Protein AF-A0A0G1YTQ4-F1 (afdb_monomer_lite)

Foldseek 3Di:
DDDWFWDDDPDPDDDDPDWTWIADLVFQAIDTDDDDDDDDDDDGHDDPVVSVVVNVVLVVCVWFVLVLLFDPVLVVVLVVLLVQLVVQLVPDPDFDEPQVSLFSSVPRLFDPVFAWDKDKDFLVPLVVLLVVQVVLLVVVFKKKKFWGFPPVPQQSNGDMDIGNDVVSVVCCCPVVVVVVPPPGTTIMMMIRHHPCLVPPPQVQLQQKKKWKWDRDSNQKIKIKIQGSHSDVVCVVVDDDPLRIKIWTWHRDPVVSFTDPDTDIPHRPNCPPPPSRVVQSVVQVVVVRVCCPVVVVSSSLSSSSVVVIQDVQWDRWMWIWMKGQDPVRDMGIHTYGIRGTGNPPPDDDD

Sequence (349 aa):
KGIPVLFTLQLSQQPKEGELVTLNVTTGELFRGGIPVSNPVGEWALPKAQFETIKRWNEERMRNPWRFFVTPASEKLIARFTKETLHVVENQPPYQSRKAQVENAFLAAIPPAIRMRYDIKKPEDITGIKKRVKQVLEAGFDATIRTAHHPDIFRGKGPWASLTNLVDLEIFLSERYPTWRQPELTEIFIGQIPKDKLSENPAIRRQHCAWTLSATLNNELIVQIYPHSPHLRDFDDEKSVERFITYILSYDVQKNGLAPHAVPKVGDQLTNDSLAVRLGSLVEQTVRKWFTQYNLAQRLAALTEIFPVEAGYSVPSLQGQARIYPDGKHWILIYDINNDPVNGKGDAG

Secondary structure (DSSP, 8-state):
-PPPEE-----SS-PPTT--EEEETTTTEEEESS------SSSSBPPHHHHHHHHHHHHHHHH-GGGGGS-GGGHHHHHHHHHHHHHHHHTS---SSHHHHHHHHHHHHS-TTTB-EEEEE-TT-HHHHHHHHHHHHHTT-EEEEEEEESSSTTTTTS-EEEESSHHHHHHHHHHSGGGGG-TTEEEEEEEEE-TTTT---HHHHTTEEEEEEEE-TTSEEEEEEEET---HHHHHH---GGG-EEEEEEEETTTTEE-S----EE-GGGTT-HHHHHHHHHHHHHHHHHHHHTTHHHHHHHHHHHS---TTBPPPEEEEEEEE-TTS-EEEEEEEEE--B--S-S---

Radius of gyration: 22.66 Å; chains: 1; bounding box: 49×49×71 Å

Organism: NCBI:txid1618448

pLDDT: mean 76.03, std 19.76, range [23.7, 95.94]

Structure (mmCIF, N/CA/C/O backbone):
data_AF-A0A0G1YTQ4-F1
#
_entry.id   AF-A0A0G1YTQ4-F1
#
loop_
_atom_site.group_PDB
_atom_site.id
_atom_site.type_symbol
_atom_site.label_atom_id
_atom_site.label_alt_id
_atom_site.label_comp_id
_atom_site.label_asym_id
_atom_site.label_entity_id
_atom_site.label_seq_id
_atom_site.pdbx_PDB_ins_code
_atom_site.Cartn_x
_atom_site.Cartn_y
_atom_site.Cartn_z
_atom_site.occupancy
_atom_site.B_iso_or_equiv
_atom_site.auth_seq_id
_atom_site.auth_comp_id
_atom_site.auth_asym_id
_atom_site.auth_atom_id
_atom_site.pdbx_PDB_model_num
ATOM 1 N N . LYS A 1 1 ? 14.658 24.466 -14.010 1.00 25.14 1 LYS A N 1
ATOM 2 C CA . LYS A 1 1 ? 15.641 23.543 -14.627 1.00 25.14 1 LYS A CA 1
ATOM 3 C C . LYS A 1 1 ? 14.863 22.305 -15.050 1.00 25.14 1 LYS A C 1
ATOM 5 O O . LYS A 1 1 ? 14.345 21.632 -14.172 1.00 25.14 1 LYS A O 1
ATOM 10 N N . GLY A 1 2 ? 14.633 22.125 -16.352 1.00 27.75 2 GLY A N 1
ATOM 11 C CA . GLY A 1 2 ? 13.830 21.017 -16.879 1.00 27.75 2 GLY A CA 1
ATOM 12 C C . GLY A 1 2 ? 14.609 19.707 -16.809 1.00 27.75 2 GLY A C 1
ATOM 13 O O . GLY A 1 2 ? 15.792 19.684 -17.137 1.00 27.75 2 GLY A O 1
ATOM 14 N N . ILE A 1 3 ? 13.960 18.646 -16.338 1.00 27.92 3 ILE A N 1
ATOM 15 C CA . ILE A 1 3 ? 14.509 17.288 -16.331 1.00 27.92 3 ILE A CA 1
ATOM 16 C C . ILE A 1 3 ? 14.399 16.753 -17.771 1.00 27.92 3 ILE A C 1
ATOM 18 O O . ILE A 1 3 ? 13.309 16.833 -18.343 1.00 27.92 3 ILE A O 1
ATOM 22 N N . PRO A 1 4 ? 15.483 16.259 -18.396 1.00 32.19 4 PRO A N 1
ATOM 23 C CA . PRO A 1 4 ? 15.397 15.620 -19.704 1.00 32.19 4 PRO A CA 1
ATOM 24 C C . PRO A 1 4 ? 14.560 14.345 -19.589 1.00 32.19 4 PRO A C 1
ATOM 26 O O . PRO A 1 4 ? 14.790 13.515 -18.712 1.00 32.19 4 PRO A O 1
ATOM 29 N N . VAL A 1 5 ? 13.576 14.196 -20.471 1.00 35.34 5 VAL A N 1
ATOM 30 C CA . VAL A 1 5 ? 12.745 12.992 -20.536 1.00 35.34 5 VAL A CA 1
ATOM 31 C C . VAL A 1 5 ? 13.360 12.074 -21.580 1.00 35.34 5 VAL A C 1
ATOM 33 O O . VAL A 1 5 ? 13.484 12.452 -22.747 1.00 35.34 5 VAL A O 1
ATOM 36 N N . LEU A 1 6 ? 13.747 10.868 -21.170 1.00 35.19 6 LEU A N 1
ATOM 37 C CA . LEU A 1 6 ? 14.114 9.814 -22.107 1.00 35.19 6 LEU A CA 1
ATOM 38 C C . LEU A 1 6 ? 12.832 9.206 -22.689 1.00 35.19 6 LEU A C 1
ATOM 40 O O . LEU A 1 6 ? 11.958 8.751 -21.952 1.00 35.19 6 LEU A O 1
ATOM 44 N N . PHE A 1 7 ? 12.736 9.158 -24.013 1.00 37.38 7 PHE A N 1
ATOM 45 C CA . PHE A 1 7 ? 11.779 8.302 -24.703 1.00 37.38 7 PHE A CA 1
ATOM 46 C C . PHE A 1 7 ? 12.561 7.350 -25.600 1.00 37.38 7 PHE A C 1
ATOM 48 O O . PHE A 1 7 ? 13.296 7.787 -26.481 1.00 37.38 7 PHE A O 1
ATOM 55 N N . THR A 1 8 ? 12.366 6.046 -25.433 1.00 31.16 8 THR A N 1
ATOM 56 C CA . THR A 1 8 ? 12.753 5.063 -26.447 1.00 31.16 8 THR A CA 1
ATOM 57 C C . THR A 1 8 ? 11.621 4.995 -27.468 1.00 31.16 8 THR A C 1
ATOM 59 O O . THR A 1 8 ? 10.598 4.351 -27.249 1.00 31.16 8 THR A O 1
ATOM 62 N N . LEU A 1 9 ? 11.766 5.719 -28.576 1.00 30.72 9 LEU A N 1
ATOM 63 C CA . LEU A 1 9 ? 10.862 5.630 -29.721 1.00 30.72 9 LEU A CA 1
ATOM 64 C C . LEU A 1 9 ? 11.451 4.616 -30.706 1.00 30.72 9 LEU A C 1
ATOM 66 O O . LEU A 1 9 ? 12.389 4.923 -31.438 1.00 30.72 9 LEU A O 1
ATOM 70 N N . GLN A 1 10 ? 10.907 3.396 -30.727 1.00 27.59 10 GLN A N 1
ATOM 71 C CA . GLN A 1 10 ? 11.150 2.456 -31.823 1.00 27.59 10 GLN A CA 1
ATOM 72 C C . GLN A 1 10 ? 10.371 2.957 -33.048 1.00 27.59 10 GLN A C 1
ATOM 74 O O . GLN A 1 10 ? 9.224 2.583 -33.283 1.00 27.59 10 GLN A O 1
ATOM 79 N N . LEU A 1 11 ? 10.971 3.878 -33.802 1.00 28.61 11 LEU A N 1
ATOM 80 C CA . LEU A 1 11 ? 10.453 4.288 -35.103 1.00 28.61 11 LEU A CA 1
ATOM 81 C C . LEU A 1 11 ? 10.810 3.197 -36.111 1.00 28.61 11 LEU A C 1
ATOM 83 O O . LEU A 1 11 ? 11.980 2.923 -36.374 1.00 28.61 11 LEU A O 1
ATOM 87 N N . SER A 1 12 ? 9.794 2.522 -36.641 1.00 28.09 12 SER A N 1
ATOM 88 C CA . SER A 1 12 ? 9.979 1.524 -37.685 1.00 28.09 12 SER A CA 1
ATOM 89 C C . SER A 1 12 ? 10.530 2.170 -38.960 1.00 28.09 12 SER A C 1
ATOM 91 O O . SER A 1 12 ? 9.958 3.147 -39.438 1.00 28.09 12 SER A O 1
ATOM 93 N N . GLN A 1 13 ? 11.543 1.496 -39.524 1.00 29.75 13 GLN A N 1
ATOM 94 C CA . GLN A 1 13 ? 12.217 1.678 -40.823 1.00 29.75 13 GLN A CA 1
ATOM 95 C C . GLN A 1 13 ? 13.318 2.759 -40.864 1.00 29.75 13 GLN A C 1
ATOM 97 O O . GLN A 1 13 ? 13.027 3.931 -41.031 1.00 29.75 13 GLN A O 1
ATOM 102 N N . GLN A 1 14 ? 14.624 2.486 -40.775 1.00 39.00 14 GLN A N 1
ATOM 103 C CA . GLN A 1 14 ? 15.432 1.312 -40.423 1.00 39.00 14 GLN A CA 1
ATOM 104 C C . GLN A 1 14 ? 16.439 1.781 -39.344 1.00 39.00 14 GLN A C 1
ATOM 106 O O . GLN A 1 14 ? 17.394 2.483 -39.683 1.00 39.00 14 GLN A O 1
ATOM 111 N N . PRO A 1 15 ? 16.267 1.442 -38.057 1.00 33.22 15 PRO A N 1
ATOM 112 C CA . PRO A 1 15 ? 17.264 1.728 -37.031 1.00 33.22 15 PRO A CA 1
ATOM 113 C C . PRO A 1 15 ? 18.251 0.563 -36.929 1.00 33.22 15 PRO A C 1
ATOM 115 O O . PRO A 1 15 ? 17.839 -0.593 -36.826 1.00 33.22 15 PRO A O 1
ATOM 118 N N . LYS A 1 16 ? 19.556 0.853 -36.900 1.00 30.06 16 LYS A N 1
ATOM 119 C CA . LYS A 1 16 ? 20.509 -0.080 -36.286 1.00 30.06 16 LYS A CA 1
ATOM 120 C C . LYS A 1 16 ? 20.164 -0.173 -34.796 1.00 30.06 16 LYS A C 1
ATOM 122 O O . LYS A 1 16 ? 19.867 0.844 -34.171 1.00 30.06 16 LYS A O 1
ATOM 127 N N . GLU A 1 17 ? 20.149 -1.385 -34.255 1.00 27.61 17 GLU A N 1
ATOM 128 C CA . GLU A 1 17 ? 19.868 -1.641 -32.841 1.00 27.61 17 GLU A CA 1
ATOM 129 C C . GLU A 1 17 ? 20.757 -0.775 -31.927 1.00 27.61 17 GLU A C 1
ATOM 131 O O . GLU A 1 17 ? 21.978 -0.780 -32.063 1.00 27.61 17 GLU A O 1
ATOM 136 N N . GLY A 1 18 ? 20.144 -0.052 -30.980 1.00 34.00 18 GLY A N 1
ATOM 137 C CA . GLY A 1 18 ? 20.831 0.441 -29.778 1.00 34.00 18 GLY A CA 1
ATOM 138 C C . GLY A 1 18 ? 21.100 1.946 -29.628 1.00 34.00 18 GLY A C 1
ATOM 139 O O . GLY A 1 18 ? 21.618 2.333 -28.583 1.00 34.00 18 GLY A O 1
ATOM 140 N N . GLU A 1 19 ? 20.748 2.825 -30.572 1.00 35.53 19 GLU A N 1
ATOM 141 C CA . GLU A 1 19 ? 20.970 4.274 -30.376 1.00 35.53 19 GLU A CA 1
ATOM 142 C C . GLU A 1 19 ? 19.860 4.923 -29.523 1.00 35.53 19 GLU A C 1
ATOM 144 O O . GLU A 1 19 ? 18.719 5.081 -29.956 1.00 35.53 19 GLU A O 1
ATOM 149 N N . LEU A 1 20 ? 20.202 5.318 -28.290 1.00 40.16 20 LEU A N 1
ATOM 150 C CA . LEU A 1 20 ? 19.354 6.137 -27.414 1.00 40.16 20 LEU A CA 1
ATOM 151 C C . LEU A 1 20 ? 19.153 7.528 -28.029 1.00 40.16 20 LEU A C 1
ATOM 153 O O . LEU A 1 20 ? 20.132 8.202 -28.348 1.00 40.16 20 LEU A O 1
ATOM 157 N N . VAL A 1 21 ? 17.904 7.984 -28.143 1.00 45.19 21 VAL A N 1
ATOM 158 C CA . VAL A 1 21 ? 17.582 9.365 -28.524 1.00 45.19 21 VAL A CA 1
ATOM 159 C C . VAL A 1 21 ? 17.080 10.113 -27.286 1.00 45.19 21 VAL A C 1
ATOM 161 O O . VAL A 1 21 ? 16.080 9.724 -26.690 1.00 45.19 21 VAL A O 1
ATOM 164 N N . THR A 1 22 ? 17.776 11.173 -26.872 1.00 46.75 22 THR A N 1
ATOM 165 C CA . THR A 1 22 ? 17.383 12.023 -25.732 1.00 46.75 22 THR A CA 1
ATOM 166 C C . THR A 1 22 ? 16.667 13.266 -26.256 1.00 46.75 22 THR A C 1
ATOM 168 O O . THR A 1 22 ? 17.104 13.828 -27.251 1.00 46.75 22 THR A O 1
ATOM 171 N N . LEU A 1 23 ? 15.590 13.726 -25.614 1.00 48.81 23 LEU A N 1
ATOM 172 C CA . LEU A 1 23 ? 14.867 14.944 -26.005 1.00 48.81 23 LEU A CA 1
ATOM 173 C C . LEU A 1 23 ? 14.917 15.983 -24.883 1.00 48.81 23 LEU A C 1
ATOM 175 O O . LEU A 1 23 ? 14.477 15.727 -23.759 1.00 48.81 23 LEU A O 1
ATOM 179 N N . ASN A 1 24 ? 15.385 17.189 -25.193 1.00 47.78 24 ASN A N 1
ATOM 180 C CA . ASN A 1 24 ? 15.200 18.328 -24.306 1.00 47.78 24 ASN A CA 1
ATOM 181 C C . ASN A 1 24 ? 13.771 18.857 -24.457 1.00 47.78 24 ASN A C 1
ATOM 183 O O . ASN A 1 24 ? 13.449 19.582 -25.389 1.00 47.78 24 ASN A O 1
ATOM 187 N N . VAL A 1 25 ? 12.905 18.523 -23.505 1.00 43.38 25 VAL A N 1
ATOM 188 C CA . VAL A 1 25 ? 11.498 18.959 -23.475 1.00 43.38 25 VAL A CA 1
ATOM 189 C C . VAL A 1 25 ? 11.304 20.467 -23.264 1.00 43.38 25 VAL A C 1
ATOM 191 O O . VAL A 1 25 ? 10.203 20.967 -23.464 1.00 43.38 25 VAL A O 1
ATOM 194 N N . THR A 1 26 ? 12.350 21.208 -22.882 1.00 41.50 26 THR A N 1
ATOM 195 C CA . THR A 1 26 ? 12.292 22.677 -22.767 1.00 41.50 26 THR A CA 1
ATOM 196 C C . THR A 1 26 ? 12.556 23.359 -24.112 1.00 41.50 26 THR A C 1
ATOM 198 O O . THR A 1 26 ? 11.951 24.389 -24.390 1.00 41.50 26 THR A O 1
ATOM 201 N N . THR A 1 27 ? 13.441 22.794 -24.941 1.00 45.38 27 THR A N 1
ATOM 202 C CA . THR A 1 27 ? 13.900 23.407 -26.206 1.00 45.38 27 THR A CA 1
ATOM 203 C C . THR A 1 27 ? 13.413 22.684 -27.465 1.00 45.38 27 THR A C 1
ATOM 205 O O . THR A 1 27 ? 13.400 23.276 -28.538 1.00 45.38 27 THR A O 1
ATOM 208 N N . GLY A 1 28 ? 12.984 21.425 -27.351 1.00 39.47 28 GLY A N 1
ATOM 209 C CA . GLY A 1 28 ? 12.550 20.578 -28.465 1.00 39.47 28 GLY A CA 1
ATOM 210 C C . GLY A 1 28 ? 13.685 19.880 -29.221 1.00 39.47 28 GLY A C 1
ATOM 211 O O . GLY A 1 28 ? 13.443 19.353 -30.305 1.00 39.47 28 GLY A O 1
ATOM 212 N N . GLU A 1 29 ? 14.903 19.883 -28.674 1.00 44.03 29 GLU A N 1
ATOM 213 C CA . GLU A 1 29 ? 16.113 19.355 -29.319 1.00 44.03 29 GLU A CA 1
ATOM 214 C C . GLU A 1 29 ? 16.308 17.854 -29.063 1.00 44.03 29 GLU A C 1
ATOM 216 O O . GLU A 1 29 ? 16.243 17.400 -27.917 1.00 44.03 29 GLU A O 1
ATOM 221 N N . LEU A 1 30 ? 16.589 17.096 -30.126 1.00 43.12 30 LEU A N 1
ATOM 222 C CA . LEU A 1 30 ? 16.897 15.665 -30.079 1.00 43.12 30 LEU A CA 1
ATOM 223 C C . LEU A 1 30 ? 18.416 15.426 -30.077 1.00 43.12 30 LEU A C 1
ATOM 225 O O . LEU A 1 30 ? 19.143 15.990 -30.890 1.00 43.12 30 LEU A O 1
ATOM 229 N N . PHE A 1 31 ? 18.888 14.527 -29.219 1.00 49.94 31 PHE A N 1
ATOM 230 C CA . PHE A 1 31 ? 20.280 14.082 -29.126 1.00 49.94 31 PHE A CA 1
ATOM 231 C C . PHE A 1 31 ? 20.363 12.592 -29.432 1.00 49.94 31 PHE A C 1
ATOM 233 O O . PHE A 1 31 ? 19.482 11.845 -29.020 1.00 49.94 31 PHE A O 1
ATOM 240 N N . ARG A 1 32 ? 21.440 12.134 -30.073 1.00 44.72 32 ARG A N 1
ATOM 241 C CA . ARG A 1 32 ? 21.787 10.705 -30.149 1.00 44.72 32 ARG A CA 1
ATOM 242 C C . ARG A 1 32 ? 22.871 10.394 -29.111 1.00 44.72 32 ARG A C 1
ATOM 244 O O . ARG A 1 32 ? 23.922 11.025 -29.134 1.00 44.72 32 ARG A O 1
ATOM 251 N N . GLY A 1 33 ? 22.631 9.431 -28.221 1.00 49.81 33 GLY A N 1
ATOM 252 C CA . GLY A 1 33 ? 23.582 8.974 -27.200 1.00 49.81 33 GLY A CA 1
ATOM 253 C C . GLY A 1 33 ? 23.677 9.849 -25.939 1.00 49.81 33 GLY A C 1
ATOM 254 O O . GLY A 1 33 ? 22.766 10.614 -25.616 1.00 49.81 33 GLY A O 1
ATOM 255 N N . GLY A 1 34 ? 24.782 9.683 -25.195 1.00 34.19 34 GLY A N 1
ATOM 256 C CA . GLY A 1 34 ? 25.121 10.491 -24.017 1.00 34.19 34 GLY A CA 1
ATOM 257 C C . GLY A 1 34 ? 25.445 11.928 -24.419 1.00 34.19 34 GLY A C 1
ATOM 258 O O . GLY A 1 34 ? 26.218 12.129 -25.347 1.00 34.19 34 GLY A O 1
ATOM 259 N N . ILE A 1 35 ? 24.822 12.895 -23.738 1.00 35.94 35 ILE A N 1
ATOM 260 C CA . ILE A 1 35 ? 24.760 14.326 -24.089 1.00 35.94 35 ILE A CA 1
ATOM 261 C C . ILE A 1 35 ? 26.146 14.892 -24.466 1.00 35.94 35 ILE A C 1
ATOM 263 O O . ILE A 1 35 ? 26.951 15.131 -23.562 1.00 35.94 35 ILE A O 1
ATOM 267 N N . PRO A 1 36 ? 26.429 15.195 -25.751 1.00 33.81 36 PRO A N 1
ATOM 268 C CA . PRO A 1 36 ? 27.572 16.006 -26.127 1.00 33.81 36 PRO A CA 1
ATOM 269 C C . PRO A 1 36 ? 27.146 17.461 -26.341 1.00 33.81 36 PRO A C 1
ATOM 271 O O . PRO A 1 36 ? 26.053 17.776 -26.811 1.00 33.81 36 PRO A O 1
ATOM 274 N N . VAL A 1 37 ? 28.066 18.335 -25.954 1.00 33.50 37 VAL A N 1
ATOM 275 C CA . VAL A 1 37 ? 27.991 19.794 -25.914 1.00 33.50 37 VAL A CA 1
ATOM 276 C C . VAL A 1 37 ? 27.553 20.389 -27.259 1.00 33.50 37 VAL A C 1
ATOM 278 O O . VAL A 1 37 ? 28.160 20.108 -28.285 1.00 33.50 37 VAL A O 1
ATOM 281 N N . SER A 1 38 ? 26.494 21.207 -27.197 1.00 36.16 38 SER A N 1
ATOM 282 C CA . SER A 1 38 ? 26.038 22.236 -28.150 1.00 36.16 38 SER A CA 1
ATOM 283 C C . SER A 1 38 ? 26.483 22.098 -29.612 1.00 36.16 38 SER A C 1
ATOM 285 O O . SER A 1 38 ? 27.631 22.396 -29.941 1.00 36.16 38 SER A O 1
ATOM 287 N N . ASN A 1 39 ? 25.533 21.829 -30.511 1.00 35.19 39 ASN A N 1
ATOM 288 C CA . ASN A 1 39 ? 25.681 22.188 -31.921 1.00 35.19 39 ASN A CA 1
ATOM 289 C C . ASN A 1 39 ? 24.543 23.141 -32.330 1.00 35.19 39 ASN A C 1
ATOM 291 O O . ASN A 1 39 ? 23.419 22.983 -31.845 1.00 35.19 39 ASN A O 1
ATOM 295 N N . PRO A 1 40 ? 24.818 24.165 -33.152 1.00 41.19 40 PRO A N 1
ATOM 296 C CA . PRO A 1 40 ? 23.909 25.274 -33.361 1.00 41.19 40 PRO A CA 1
ATOM 297 C C . PRO A 1 40 ? 22.825 24.906 -34.380 1.00 41.19 40 PRO A C 1
ATOM 299 O O . PRO A 1 40 ? 23.120 24.535 -35.506 1.00 41.19 40 PRO A O 1
ATOM 302 N N . VAL A 1 41 ? 21.574 25.080 -33.953 1.00 45.69 41 VAL A N 1
ATOM 303 C CA . VAL A 1 41 ? 20.423 25.540 -34.746 1.00 45.69 41 VAL A CA 1
ATOM 304 C C . VAL A 1 41 ? 20.076 24.751 -36.023 1.00 45.69 41 VAL A C 1
ATOM 306 O O . VAL A 1 41 ? 20.700 24.897 -37.066 1.00 45.69 41 VAL A O 1
ATOM 309 N N . GLY A 1 42 ? 18.918 24.079 -35.987 1.00 44.41 42 GLY A N 1
ATOM 310 C CA . GLY A 1 42 ? 17.974 24.127 -37.114 1.00 44.41 42 GLY A CA 1
ATOM 311 C C . GLY A 1 42 ? 17.427 22.797 -37.628 1.00 44.41 42 GLY A C 1
ATOM 312 O O . GLY A 1 42 ? 16.238 22.720 -37.914 1.00 44.41 42 GLY A O 1
ATOM 313 N N . GLU A 1 43 ? 18.239 21.746 -37.724 1.00 44.47 43 GLU A N 1
ATOM 314 C CA . GLU A 1 43 ? 17.834 20.547 -38.489 1.00 44.47 43 GLU A CA 1
ATOM 315 C C . GLU A 1 43 ? 17.174 19.435 -37.658 1.00 44.47 43 GLU A C 1
ATOM 317 O O . GLU A 1 43 ? 16.549 18.536 -38.215 1.00 44.47 43 GLU A O 1
ATOM 322 N N . TRP A 1 44 ? 17.244 19.515 -36.327 1.00 50.28 44 TRP A N 1
ATOM 323 C CA . TRP A 1 44 ? 16.743 18.470 -35.417 1.00 50.28 44 TRP A CA 1
ATOM 324 C C . TRP A 1 44 ? 15.707 18.985 -34.409 1.00 50.28 44 TRP A C 1
ATOM 326 O O . TRP A 1 44 ? 15.467 18.353 -33.380 1.00 50.28 44 TRP A O 1
ATOM 336 N N . ALA A 1 45 ? 15.101 20.144 -34.688 1.00 54.72 45 ALA A N 1
ATOM 337 C CA . ALA A 1 45 ? 14.025 20.696 -33.875 1.00 54.72 45 ALA A CA 1
ATOM 338 C C . ALA A 1 45 ? 12.684 20.075 -34.283 1.00 54.72 45 ALA A C 1
ATOM 340 O O . ALA A 1 45 ? 12.314 20.070 -35.459 1.00 54.72 45 ALA A O 1
ATOM 341 N N . LEU A 1 46 ? 11.935 19.567 -33.305 1.00 53.69 46 LEU A N 1
ATOM 342 C CA . LEU A 1 46 ? 10.582 19.078 -33.552 1.00 53.69 46 LEU A CA 1
ATOM 343 C C . LEU A 1 46 ? 9.692 20.206 -34.112 1.00 53.69 46 LEU A C 1
ATOM 345 O O . LEU A 1 46 ? 9.719 21.322 -33.584 1.00 53.69 46 LEU A O 1
ATOM 349 N N . PRO A 1 47 ? 8.838 19.934 -35.118 1.00 69.81 47 PRO A N 1
ATOM 350 C CA . PRO A 1 47 ? 7.785 20.858 -35.522 1.00 69.81 47 PRO A CA 1
ATOM 351 C C . PRO A 1 47 ? 6.980 21.342 -34.309 1.00 69.81 47 PRO A C 1
ATOM 353 O O . PRO A 1 47 ? 6.649 20.544 -33.432 1.00 69.81 47 PRO A O 1
ATOM 356 N N . LYS A 1 48 ? 6.596 22.626 -34.277 1.00 65.38 48 LYS A N 1
ATOM 357 C CA . LYS A 1 48 ? 5.913 23.255 -33.125 1.00 65.38 48 LYS A CA 1
ATOM 358 C C . LYS A 1 48 ? 4.746 22.424 -32.573 1.00 65.38 48 LYS A C 1
ATOM 360 O O . LYS A 1 48 ? 4.626 22.264 -31.367 1.00 65.38 48 LYS A O 1
ATOM 365 N N . ALA A 1 49 ? 3.912 21.849 -33.439 1.00 65.56 49 ALA A N 1
ATOM 366 C CA . ALA A 1 49 ? 2.790 21.004 -33.018 1.00 65.56 49 ALA A CA 1
ATOM 367 C C . ALA A 1 49 ? 3.232 19.713 -32.295 1.00 65.56 49 ALA A C 1
ATOM 369 O O . ALA A 1 49 ? 2.592 19.289 -31.331 1.00 65.56 49 ALA A O 1
ATOM 370 N N . GLN A 1 50 ? 4.334 19.098 -32.735 1.00 55.97 50 GLN A N 1
ATOM 371 C CA . GLN A 1 50 ? 4.917 17.928 -32.075 1.00 55.97 50 GLN A CA 1
ATOM 372 C C . GLN A 1 50 ? 5.555 18.325 -30.742 1.00 55.97 50 GLN A C 1
ATOM 374 O O . GLN A 1 50 ? 5.332 17.649 -29.742 1.00 55.97 50 GLN A O 1
ATOM 379 N N . PHE A 1 51 ? 6.263 19.457 -30.702 1.00 59.38 51 PHE A N 1
ATOM 380 C CA . PHE A 1 51 ? 6.819 20.002 -29.465 1.00 59.38 51 PHE A CA 1
ATOM 381 C C . PHE A 1 51 ? 5.736 20.265 -28.408 1.00 59.38 51 PHE A C 1
ATOM 383 O O . PHE A 1 51 ? 5.841 19.754 -27.296 1.00 59.38 51 PHE A O 1
ATOM 390 N N . GLU A 1 52 ? 4.660 20.977 -28.758 1.00 66.56 52 GLU A N 1
ATOM 391 C CA . GLU A 1 52 ? 3.546 21.244 -27.833 1.00 66.56 52 GLU A CA 1
ATOM 392 C C . GLU A 1 52 ? 2.859 19.950 -27.367 1.00 66.56 52 GLU A C 1
ATOM 394 O O . GLU A 1 52 ? 2.463 19.832 -26.208 1.00 66.56 52 GLU A O 1
ATOM 399 N N . THR A 1 53 ? 2.768 18.937 -28.237 1.00 65.12 53 THR A N 1
ATOM 400 C CA . THR A 1 53 ? 2.218 17.624 -27.865 1.00 65.12 53 THR A CA 1
ATOM 401 C C . THR A 1 53 ? 3.090 16.922 -26.827 1.00 65.12 53 THR A C 1
ATOM 403 O O . THR A 1 53 ? 2.574 16.454 -25.815 1.00 65.12 53 THR A O 1
ATOM 406 N N . ILE A 1 54 ? 4.407 16.873 -27.041 1.00 62.47 54 ILE A N 1
ATOM 407 C CA . ILE A 1 54 ? 5.339 16.236 -26.104 1.00 62.47 54 ILE A CA 1
ATOM 408 C C . ILE A 1 54 ? 5.401 17.008 -24.791 1.00 62.47 54 ILE A C 1
ATOM 410 O O . ILE A 1 54 ? 5.398 16.395 -23.725 1.00 62.47 54 ILE A O 1
ATOM 414 N N . LYS A 1 55 ? 5.438 18.341 -24.853 1.00 66.81 55 LYS A N 1
ATOM 415 C CA . LYS A 1 55 ? 5.416 19.195 -23.668 1.00 66.81 55 LYS A CA 1
ATOM 416 C C . LYS A 1 55 ? 4.180 18.901 -22.819 1.00 66.81 55 LYS A C 1
ATOM 418 O O . LYS A 1 55 ? 4.330 18.603 -21.636 1.00 66.81 55 LYS A O 1
ATOM 423 N N . ARG A 1 56 ? 2.993 18.867 -23.435 1.00 73.44 56 ARG A N 1
ATOM 424 C CA . ARG A 1 56 ? 1.743 18.491 -22.761 1.00 73.44 56 ARG A CA 1
ATOM 425 C C . ARG A 1 56 ? 1.817 17.089 -22.157 1.00 73.44 56 ARG A C 1
ATOM 427 O O . ARG A 1 56 ? 1.444 16.912 -21.005 1.00 73.44 56 ARG A O 1
ATOM 434 N N . TRP A 1 57 ? 2.322 16.095 -22.889 1.00 69.88 57 TRP A N 1
ATOM 435 C CA . TRP A 1 57 ? 2.469 14.734 -22.357 1.00 69.88 57 TRP A CA 1
ATOM 436 C C . TRP A 1 57 ? 3.427 14.661 -21.174 1.00 69.88 57 TRP A C 1
ATOM 438 O O . TRP A 1 57 ? 3.180 13.913 -20.234 1.00 69.88 57 TRP A O 1
ATOM 448 N N . ASN A 1 58 ? 4.514 15.430 -21.202 1.00 70.31 58 ASN A N 1
ATOM 449 C CA . ASN A 1 58 ? 5.437 15.505 -20.082 1.00 70.31 58 ASN A CA 1
ATOM 450 C C . ASN A 1 58 ? 4.784 16.168 -18.860 1.00 70.31 58 ASN A C 1
ATOM 452 O O . ASN A 1 58 ? 4.918 15.669 -17.749 1.00 70.31 58 ASN A O 1
ATOM 456 N N . GLU A 1 59 ? 4.040 17.256 -19.056 1.00 74.94 59 GLU A N 1
ATOM 457 C CA . GLU A 1 59 ? 3.272 17.911 -17.988 1.00 74.94 59 GLU A CA 1
ATOM 458 C C . GLU A 1 59 ? 2.219 16.965 -17.390 1.00 74.94 59 GLU A C 1
ATOM 460 O O . GLU A 1 59 ? 2.139 16.818 -16.169 1.00 74.94 59 GLU A O 1
ATOM 465 N N . GLU A 1 60 ? 1.472 16.253 -18.237 1.00 75.38 60 GLU A N 1
ATOM 466 C CA . GLU A 1 60 ? 0.520 15.216 -17.825 1.00 75.38 60 GLU A CA 1
ATOM 467 C C . GLU A 1 60 ? 1.218 14.087 -17.053 1.00 75.38 60 GLU A C 1
ATOM 469 O O . GLU A 1 60 ? 0.706 13.631 -16.031 1.00 75.38 60 GLU A O 1
ATOM 474 N N . ARG A 1 61 ? 2.416 13.673 -17.483 1.00 75.88 61 ARG A N 1
ATOM 475 C CA . ARG A 1 61 ? 3.201 12.625 -16.819 1.00 75.88 61 ARG A CA 1
ATOM 476 C C . ARG A 1 61 ? 3.737 13.043 -15.465 1.00 75.88 61 ARG A C 1
ATOM 478 O O . ARG A 1 61 ? 3.656 12.262 -14.524 1.00 75.88 61 ARG A O 1
ATOM 485 N N . MET A 1 62 ? 4.275 14.252 -15.358 1.00 76.19 62 MET A N 1
ATOM 486 C CA . MET A 1 62 ? 4.744 14.787 -14.082 1.00 76.19 62 MET A CA 1
ATOM 487 C C . MET A 1 62 ? 3.592 14.921 -13.086 1.00 76.19 62 MET A C 1
ATOM 489 O O . MET A 1 62 ? 3.780 14.686 -11.896 1.00 76.19 62 MET A O 1
ATOM 493 N N . ARG A 1 63 ? 2.393 15.258 -13.573 1.00 79.31 63 ARG A N 1
ATOM 494 C CA . ARG A 1 63 ? 1.196 15.379 -12.741 1.00 79.31 63 ARG A CA 1
ATOM 495 C C . ARG A 1 63 ? 0.624 14.023 -12.322 1.00 79.31 63 ARG A C 1
ATOM 497 O O . ARG A 1 63 ? 0.174 13.892 -11.188 1.00 79.31 63 ARG A O 1
ATOM 504 N N . ASN A 1 64 ? 0.585 13.047 -13.230 1.00 85.69 64 ASN A N 1
ATOM 505 C CA . ASN A 1 64 ? -0.067 11.760 -12.995 1.00 85.69 64 ASN A CA 1
ATOM 506 C C . ASN A 1 64 ? 0.582 10.621 -13.813 1.00 85.69 64 ASN A C 1
ATOM 508 O O . ASN A 1 64 ? 0.050 10.211 -14.851 1.00 85.69 64 ASN A O 1
ATOM 512 N N . PRO A 1 65 ? 1.719 10.061 -13.358 1.00 81.56 65 PRO A N 1
ATOM 513 C CA . PRO A 1 65 ? 2.426 9.017 -14.102 1.00 81.56 65 PRO A CA 1
ATOM 514 C C . PRO A 1 65 ? 1.633 7.704 -14.180 1.00 81.56 65 PRO A C 1
ATOM 516 O O . PRO A 1 65 ? 1.821 6.933 -15.117 1.00 81.56 65 PRO A O 1
ATOM 519 N N . TRP A 1 66 ? 0.683 7.462 -13.269 1.00 87.56 66 TRP A N 1
ATOM 520 C CA . TRP A 1 66 ? -0.185 6.279 -13.295 1.00 87.56 66 TRP A CA 1
ATOM 521 C C . TRP A 1 66 ? -1.037 6.180 -14.566 1.00 87.56 66 TRP A C 1
ATOM 523 O O . TRP A 1 66 ? -1.357 5.073 -15.001 1.00 87.56 66 TRP A O 1
ATOM 533 N N . ARG A 1 67 ? -1.342 7.313 -15.216 1.00 85.50 67 ARG A N 1
ATOM 534 C CA . ARG A 1 67 ? -2.067 7.349 -16.500 1.00 85.50 67 ARG A CA 1
ATOM 535 C C . ARG A 1 67 ? -1.280 6.759 -17.665 1.00 85.50 67 ARG A C 1
ATOM 537 O O . ARG A 1 67 ? -1.867 6.475 -18.698 1.00 85.50 67 ARG A O 1
ATOM 544 N N . PHE A 1 68 ? 0.022 6.536 -17.518 1.00 80.00 68 PHE A N 1
ATOM 545 C CA . PHE A 1 68 ? 0.850 5.955 -18.578 1.00 80.00 68 PHE A CA 1
ATOM 546 C C . PHE A 1 68 ? 0.886 4.423 -18.544 1.00 80.00 68 PHE A C 1
ATOM 548 O O . PHE A 1 68 ? 1.461 3.802 -19.433 1.00 80.00 68 PHE A O 1
ATOM 555 N N . PHE A 1 69 ? 0.219 3.807 -17.565 1.00 79.12 69 PHE A N 1
ATOM 556 C CA . PHE A 1 69 ? 0.099 2.352 -17.433 1.00 79.12 69 PHE A CA 1
ATOM 557 C C . PHE A 1 69 ? -1.316 1.857 -17.745 1.00 79.12 69 PHE A C 1
ATOM 559 O O . PHE A 1 69 ? -1.794 0.869 -17.182 1.00 79.12 69 PHE A O 1
ATOM 566 N N . VAL A 1 70 ? -2.021 2.595 -18.602 1.00 74.94 70 VAL A N 1
ATOM 567 C CA . VAL A 1 70 ? -3.416 2.350 -18.953 1.00 74.94 70 VAL A CA 1
ATOM 568 C C . VAL A 1 70 ? -3.615 2.552 -20.458 1.00 74.94 70 VAL A C 1
ATOM 570 O O . VAL A 1 70 ? -2.845 3.239 -21.125 1.00 74.94 70 VAL A O 1
ATOM 573 N N . THR A 1 71 ? -4.661 1.951 -21.013 1.00 72.81 71 THR A N 1
ATOM 574 C CA . THR A 1 71 ? -5.023 2.108 -22.432 1.00 72.81 71 THR A CA 1
ATOM 575 C C . THR A 1 71 ? -5.949 3.308 -22.649 1.00 72.81 71 THR A C 1
ATOM 577 O O . THR A 1 71 ? -6.620 3.727 -21.707 1.00 72.81 71 THR A O 1
ATOM 580 N N . PRO A 1 72 ? -6.125 3.815 -23.885 1.00 70.19 72 PRO A N 1
ATOM 581 C CA . PRO A 1 72 ? -7.128 4.849 -24.172 1.00 70.19 72 PRO A CA 1
ATOM 582 C C . PRO A 1 72 ? -8.555 4.471 -23.731 1.00 70.19 72 PRO A C 1
ATOM 584 O O . PRO A 1 72 ? -9.327 5.319 -23.293 1.00 70.19 72 PRO A O 1
ATOM 587 N N . ALA A 1 73 ? -8.904 3.180 -23.769 1.00 68.12 73 ALA A N 1
ATOM 588 C CA . ALA A 1 73 ? -10.181 2.679 -23.255 1.00 68.12 73 ALA A CA 1
ATOM 589 C C . ALA A 1 73 ? -10.320 2.824 -21.722 1.00 68.12 73 ALA A C 1
ATOM 591 O O . ALA A 1 73 ? -11.434 2.881 -21.199 1.00 68.12 73 ALA A O 1
ATOM 592 N N . SER A 1 74 ? -9.199 2.920 -21.005 1.00 75.50 74 SER A N 1
ATOM 593 C CA . SER A 1 74 ? -9.141 3.059 -19.549 1.00 75.50 74 SER A CA 1
ATOM 594 C C . SER A 1 74 ? -9.410 4.480 -19.054 1.00 75.50 74 SER A C 1
ATOM 596 O O . SER A 1 74 ? -9.727 4.642 -17.881 1.00 75.50 74 SER A O 1
ATOM 598 N N . GLU A 1 75 ? -9.376 5.499 -19.915 1.00 82.69 75 GLU A N 1
ATOM 599 C CA . GLU A 1 75 ? -9.723 6.882 -19.543 1.00 82.69 75 GLU A CA 1
ATOM 600 C C . GLU A 1 75 ? -11.148 6.980 -18.972 1.00 82.69 75 GLU A C 1
ATOM 602 O O . GLU A 1 75 ? -11.391 7.627 -17.952 1.00 82.69 75 GLU A O 1
ATOM 607 N N . LYS A 1 76 ? -12.093 6.224 -19.548 1.00 87.75 76 LYS A N 1
ATOM 608 C CA . LYS A 1 76 ? -13.460 6.112 -19.011 1.00 87.75 76 LYS A CA 1
ATOM 609 C C . LYS A 1 76 ? -13.492 5.464 -17.623 1.00 87.75 76 LYS A C 1
ATOM 611 O O . LYS A 1 76 ? -14.329 5.829 -16.801 1.00 87.75 76 LYS A O 1
ATOM 616 N N . LEU A 1 77 ? -12.603 4.502 -17.361 1.00 89.69 77 LEU A N 1
ATOM 617 C CA . LEU A 1 77 ? -12.508 3.830 -16.062 1.00 89.69 77 LEU A CA 1
ATOM 618 C C . LEU A 1 77 ? -11.918 4.752 -14.998 1.00 89.69 77 LEU A C 1
ATOM 620 O O . LEU A 1 77 ? -12.433 4.764 -13.885 1.00 89.69 77 LEU A O 1
ATOM 624 N N . ILE A 1 78 ? -10.897 5.540 -15.343 1.00 92.06 78 ILE A N 1
ATOM 625 C CA . ILE A 1 78 ? -10.309 6.538 -14.441 1.00 92.06 78 ILE A CA 1
ATOM 626 C C . ILE A 1 78 ? -11.380 7.549 -14.039 1.00 92.06 78 ILE A C 1
ATOM 628 O O . ILE A 1 78 ? -11.656 7.692 -12.853 1.00 92.06 78 ILE A O 1
ATOM 632 N N . ALA A 1 79 ? -12.070 8.156 -15.011 1.00 92.69 79 ALA A N 1
ATOM 633 C CA . ALA A 1 79 ? -13.141 9.113 -14.737 1.00 92.69 79 ALA A CA 1
ATOM 634 C C . ALA A 1 79 ? -14.254 8.517 -13.855 1.00 92.69 79 ALA A C 1
ATOM 636 O O . ALA A 1 79 ? -14.749 9.174 -12.935 1.00 92.69 79 ALA A O 1
ATOM 637 N N . ARG A 1 80 ? -14.627 7.252 -14.100 1.00 94.19 80 ARG A N 1
ATOM 638 C CA . ARG A 1 80 ? -15.594 6.534 -13.262 1.00 94.19 80 ARG A CA 1
ATOM 639 C C . ARG A 1 80 ? -15.081 6.361 -11.830 1.00 94.19 80 ARG A C 1
ATOM 641 O O . ARG A 1 80 ? -15.800 6.720 -10.904 1.00 94.19 80 ARG A O 1
ATOM 648 N N . PHE A 1 81 ? -13.861 5.855 -11.641 1.00 95.12 81 PHE A N 1
ATOM 649 C CA . PHE A 1 81 ? -13.286 5.655 -10.308 1.00 95.12 81 PHE A CA 1
ATOM 650 C C . PHE A 1 81 ? -13.096 6.967 -9.549 1.00 95.12 81 PHE A C 1
ATOM 652 O O . PHE A 1 81 ? -13.362 7.003 -8.350 1.00 95.12 81 PHE A O 1
ATOM 659 N N . THR A 1 82 ? -12.709 8.050 -10.227 1.00 95.19 82 THR A N 1
ATOM 660 C CA . THR A 1 82 ? -12.640 9.388 -9.629 1.00 95.19 82 THR A CA 1
ATOM 661 C C . THR A 1 82 ? -14.008 9.805 -9.097 1.00 95.19 82 THR A C 1
ATOM 663 O O . THR A 1 82 ? -14.122 10.156 -7.926 1.00 95.19 82 THR A O 1
ATOM 666 N N . LYS A 1 83 ? -15.064 9.695 -9.915 1.00 95.62 83 LYS A N 1
ATOM 667 C CA . LYS A 1 83 ? -16.431 10.053 -9.509 1.00 95.62 83 LYS A CA 1
ATOM 668 C C . LYS A 1 83 ? -16.941 9.196 -8.347 1.00 95.62 83 LYS A C 1
ATOM 670 O O . LYS A 1 83 ? -17.518 9.733 -7.409 1.00 95.62 83 LYS A O 1
ATOM 675 N N . GLU A 1 84 ? -16.742 7.881 -8.408 1.00 94.44 84 GLU A N 1
ATOM 676 C CA . GLU A 1 84 ? -17.150 6.951 -7.345 1.00 94.44 84 GLU A CA 1
ATOM 677 C C . GLU A 1 84 ? -16.431 7.259 -6.026 1.00 94.44 84 GLU A C 1
ATOM 679 O O . GLU A 1 84 ? -17.063 7.307 -4.973 1.00 94.44 84 GLU A O 1
ATOM 684 N N . THR A 1 85 ? -15.124 7.520 -6.088 1.00 94.12 85 THR A N 1
ATOM 685 C CA . THR 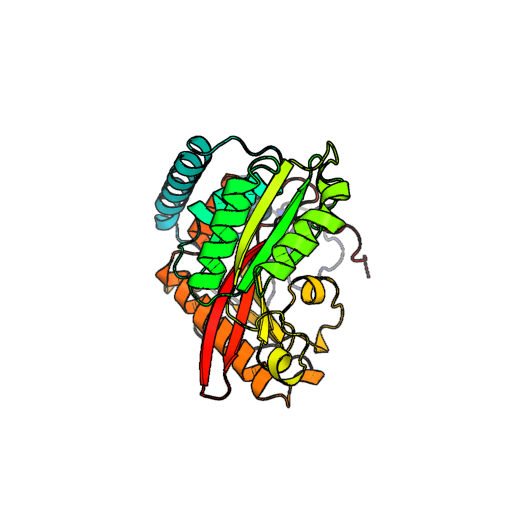A 1 85 ? -14.309 7.842 -4.909 1.00 94.12 85 THR A CA 1
ATOM 686 C C . THR A 1 85 ? -14.733 9.175 -4.298 1.00 94.12 85 THR A C 1
ATOM 688 O O . THR A 1 85 ? -14.977 9.232 -3.096 1.00 94.12 85 THR A O 1
ATOM 691 N N . LEU A 1 86 ? -14.890 10.226 -5.114 1.00 93.81 86 LEU A N 1
ATOM 692 C CA . LEU A 1 86 ? -15.372 11.534 -4.655 1.00 93.81 86 LEU A CA 1
ATOM 693 C C . LEU A 1 86 ? -16.750 11.428 -4.007 1.00 93.81 86 LEU A C 1
ATOM 695 O O . LEU A 1 86 ? -16.935 11.932 -2.907 1.00 93.81 86 LEU A O 1
ATOM 699 N N . HIS A 1 87 ? -17.676 10.689 -4.621 1.00 92.88 87 HIS A N 1
ATOM 700 C CA . HIS A 1 87 ? -19.004 10.485 -4.054 1.00 92.88 87 HIS A CA 1
ATOM 701 C C . HIS A 1 87 ? -18.949 9.845 -2.659 1.00 92.88 87 HIS A C 1
ATOM 703 O O . HIS A 1 87 ? -19.686 10.252 -1.766 1.00 92.88 87 HIS A O 1
ATOM 709 N N . VAL A 1 88 ? -18.076 8.858 -2.431 1.00 87.88 88 VAL A N 1
ATOM 710 C CA . VAL A 1 88 ? -17.909 8.270 -1.091 1.00 87.88 88 VAL A CA 1
ATOM 711 C C . VAL A 1 88 ? -17.306 9.283 -0.119 1.00 87.88 88 VAL A C 1
ATOM 713 O O . VAL A 1 88 ? -17.795 9.402 1.002 1.00 87.88 88 VAL A O 1
ATOM 716 N N . VAL A 1 89 ? -16.279 10.023 -0.541 1.00 88.62 89 VAL A N 1
ATOM 717 C CA . VAL A 1 89 ? -15.594 11.018 0.298 1.00 88.62 89 VAL A CA 1
ATOM 718 C C . VAL A 1 89 ? -16.535 12.152 0.714 1.00 88.62 89 VAL A C 1
ATOM 720 O O . VAL A 1 89 ? -16.555 12.513 1.886 1.00 88.62 89 VAL A O 1
ATOM 723 N N . GLU A 1 90 ? -17.354 12.661 -0.207 1.00 87.62 90 GLU A N 1
ATOM 724 C CA . GLU A 1 90 ? -18.329 13.740 0.020 1.00 87.62 90 GLU A CA 1
ATOM 725 C C . GLU A 1 90 ? -19.461 13.344 0.981 1.00 87.62 90 GLU A C 1
ATOM 727 O O . GLU A 1 90 ? -20.043 14.205 1.637 1.00 87.62 90 GLU A O 1
ATOM 732 N N . ASN A 1 91 ? -19.770 12.046 1.088 1.00 86.00 91 ASN A N 1
ATOM 733 C CA . ASN A 1 91 ? -20.797 11.520 1.993 1.00 86.00 91 ASN A CA 1
ATOM 734 C C . ASN A 1 91 ? -20.252 11.098 3.371 1.00 86.00 91 ASN A C 1
ATOM 736 O O . ASN A 1 91 ? -21.012 10.611 4.211 1.00 86.00 91 ASN A O 1
ATOM 740 N N . GLN A 1 92 ? -18.949 11.245 3.617 1.00 82.19 92 GLN A N 1
ATOM 741 C CA . GLN A 1 92 ? -18.329 11.014 4.924 1.00 82.19 92 GLN A CA 1
ATOM 742 C C . GLN A 1 92 ? -18.146 12.341 5.677 1.00 82.19 92 GLN A C 1
ATOM 744 O O . GLN A 1 92 ? -18.190 13.411 5.067 1.00 82.19 92 GLN A O 1
ATOM 749 N N . PRO A 1 93 ? -17.943 12.314 7.009 1.00 77.56 93 PRO A N 1
ATOM 750 C CA . PRO A 1 93 ? -17.612 13.521 7.755 1.00 77.56 93 PRO A CA 1
ATOM 751 C C . PRO A 1 93 ? -16.407 14.242 7.129 1.00 77.56 93 PRO A C 1
ATOM 753 O O . PRO A 1 93 ? -15.431 13.575 6.777 1.00 77.56 93 PRO A O 1
ATOM 756 N N . PRO A 1 94 ? -16.430 15.583 7.019 1.00 79.12 94 PRO A N 1
ATOM 757 C CA . PRO A 1 94 ? -15.288 16.322 6.506 1.00 79.12 94 PRO A CA 1
ATOM 758 C C . PRO A 1 94 ? -14.121 16.180 7.488 1.00 79.12 94 PRO A C 1
ATOM 760 O O . PRO A 1 94 ? -14.160 16.712 8.600 1.00 79.12 94 PRO A O 1
ATOM 763 N N . TYR A 1 95 ? -13.100 15.426 7.085 1.00 85.62 95 TYR A N 1
ATOM 764 C CA . TYR A 1 95 ? -11.865 15.282 7.849 1.00 85.62 95 TYR A CA 1
ATOM 765 C C . TYR A 1 95 ? -10.994 16.530 7.694 1.00 85.62 95 TYR A C 1
ATOM 767 O O . TYR A 1 95 ? -10.886 17.090 6.602 1.00 85.62 95 TYR A O 1
ATOM 775 N N . GLN A 1 96 ? -10.368 16.962 8.783 1.00 83.38 96 GLN A N 1
ATOM 776 C CA . GLN A 1 96 ? -9.551 18.169 8.838 1.00 83.38 96 GLN A CA 1
ATOM 777 C C . GLN A 1 96 ? -8.114 17.907 8.381 1.00 83.38 96 GLN A C 1
ATOM 779 O O . GLN A 1 96 ? -7.557 18.732 7.661 1.00 83.38 96 GLN A O 1
ATOM 784 N N . SER A 1 97 ? -7.501 16.772 8.745 1.00 81.12 97 SER A N 1
ATOM 785 C CA . SER A 1 97 ? -6.137 16.475 8.287 1.00 81.12 97 SER A CA 1
ATOM 786 C C . SER A 1 97 ? -6.103 15.970 6.842 1.00 81.12 97 SER A C 1
ATOM 788 O O . SER A 1 97 ? -6.910 15.129 6.429 1.00 81.12 97 SER A O 1
ATOM 790 N N . ARG A 1 98 ? -5.086 16.405 6.083 1.00 80.44 98 ARG A N 1
ATOM 791 C CA . ARG A 1 98 ? -4.809 15.892 4.729 1.00 80.44 98 ARG A CA 1
ATOM 792 C C . ARG A 1 98 ? -4.635 14.376 4.741 1.00 80.44 98 ARG A C 1
ATOM 794 O O . ARG A 1 98 ? -5.143 13.691 3.858 1.00 80.44 98 ARG A O 1
ATOM 801 N N . LYS A 1 99 ? -3.976 13.832 5.772 1.00 80.94 99 LYS A N 1
ATOM 802 C CA . LYS A 1 99 ? -3.788 12.383 5.913 1.00 80.94 99 LYS A CA 1
ATOM 803 C C . LYS A 1 99 ? -5.119 11.634 5.994 1.00 80.94 99 LYS A C 1
ATOM 805 O O . LYS A 1 99 ? -5.267 10.622 5.319 1.00 80.94 99 LYS A O 1
ATOM 810 N N . ALA A 1 100 ? -6.084 12.121 6.774 1.00 84.69 100 ALA A N 1
ATOM 811 C CA . ALA A 1 100 ? -7.397 11.486 6.882 1.00 84.69 100 ALA A CA 1
ATOM 812 C C . ALA A 1 100 ? -8.220 11.616 5.595 1.00 84.69 100 ALA A C 1
ATOM 814 O O . ALA A 1 100 ? -8.888 10.662 5.204 1.00 84.69 100 ALA A O 1
ATOM 815 N N . GLN A 1 101 ? -8.125 12.749 4.895 1.00 86.06 101 GLN A N 1
ATOM 816 C CA . GLN A 1 101 ? -8.766 12.932 3.588 1.00 86.06 101 GLN A CA 1
ATOM 817 C C . GLN A 1 101 ? -8.215 11.952 2.539 1.00 86.06 101 GLN A C 1
ATOM 819 O O . GLN A 1 101 ? -8.990 11.268 1.866 1.00 86.06 101 GLN A O 1
ATOM 824 N N . VAL A 1 102 ? -6.885 11.848 2.437 1.00 85.94 102 VAL A N 1
ATOM 825 C CA . VAL A 1 102 ? -6.203 10.932 1.510 1.00 85.94 102 VAL A CA 1
ATOM 826 C C . VAL A 1 102 ? -6.518 9.479 1.855 1.00 85.94 102 VAL A C 1
ATOM 828 O O . VAL A 1 102 ? -6.870 8.710 0.963 1.00 85.94 102 VAL A O 1
ATOM 831 N N . GLU A 1 103 ? -6.451 9.104 3.136 1.00 87.19 103 GLU A N 1
ATOM 832 C CA . GLU A 1 103 ? -6.774 7.746 3.580 1.00 87.19 103 GLU A CA 1
ATOM 833 C C . GLU A 1 103 ? -8.238 7.401 3.280 1.00 87.19 103 GLU A C 1
ATOM 835 O O . GLU A 1 103 ? -8.515 6.342 2.732 1.00 87.19 103 GLU A O 1
ATOM 840 N N . ASN A 1 104 ? -9.189 8.300 3.546 1.00 89.62 104 ASN A N 1
ATOM 841 C CA . ASN A 1 104 ? -10.601 8.066 3.234 1.00 89.62 104 ASN A CA 1
ATOM 842 C C . ASN A 1 104 ? -10.821 7.778 1.741 1.00 89.62 104 ASN A C 1
ATOM 844 O O . ASN A 1 104 ? -11.501 6.817 1.371 1.00 89.62 104 ASN A O 1
ATOM 848 N N . ALA A 1 105 ? -10.193 8.571 0.872 1.00 90.81 105 ALA A N 1
ATOM 849 C CA . ALA A 1 105 ? -10.253 8.339 -0.563 1.00 90.81 105 ALA A CA 1
ATOM 850 C C . ALA A 1 105 ? -9.554 7.039 -0.971 1.00 90.81 105 ALA A C 1
ATOM 852 O O . ALA A 1 105 ? -10.087 6.297 -1.793 1.00 90.81 105 ALA A O 1
ATOM 853 N N . PHE A 1 106 ? -8.402 6.716 -0.379 1.00 91.62 106 PHE A N 1
ATOM 854 C CA . PHE A 1 106 ? -7.716 5.443 -0.591 1.00 91.62 106 PHE A CA 1
ATOM 855 C C . PHE A 1 106 ? -8.605 4.252 -0.210 1.00 91.62 106 PHE A C 1
ATOM 857 O O . PHE A 1 106 ? -8.734 3.307 -0.990 1.00 91.62 106 PHE A O 1
ATOM 864 N N . LEU A 1 107 ? -9.278 4.304 0.943 1.00 91.00 107 LEU A N 1
ATOM 865 C CA . LEU A 1 107 ? -10.187 3.253 1.396 1.00 91.00 107 LEU A CA 1
ATOM 866 C C . LEU A 1 107 ? -11.393 3.102 0.451 1.00 91.00 107 LEU A C 1
ATOM 868 O O . LEU A 1 107 ? -11.855 1.977 0.236 1.00 91.00 107 LEU A O 1
ATOM 872 N N . ALA A 1 108 ? -11.889 4.197 -0.127 1.00 91.75 108 ALA A N 1
ATOM 873 C CA . ALA A 1 108 ? -12.957 4.171 -1.125 1.00 91.75 108 ALA A CA 1
ATOM 874 C C . ALA A 1 108 ? -12.479 3.631 -2.487 1.00 91.75 108 ALA A C 1
ATOM 876 O O . ALA A 1 108 ? -13.171 2.835 -3.126 1.00 91.75 108 ALA A O 1
ATOM 877 N N . ALA A 1 109 ? -11.279 4.019 -2.918 1.00 92.88 109 ALA A N 1
ATOM 878 C CA . ALA A 1 109 ? -10.730 3.657 -4.216 1.00 92.88 109 ALA A CA 1
ATOM 879 C C . ALA A 1 109 ? -10.162 2.235 -4.250 1.00 92.88 109 ALA A C 1
ATOM 881 O O . ALA A 1 109 ? -10.267 1.575 -5.279 1.00 92.88 109 ALA A O 1
ATOM 882 N N . ILE A 1 110 ? -9.548 1.737 -3.177 1.00 94.06 110 ILE A N 1
ATOM 883 C CA . ILE A 1 110 ? -8.867 0.437 -3.164 1.00 94.06 110 ILE A CA 1
ATOM 884 C C . ILE A 1 110 ? -9.776 -0.652 -2.565 1.00 94.06 110 ILE A C 1
ATOM 886 O O . ILE A 1 110 ? -10.332 -0.465 -1.481 1.00 94.06 110 ILE A O 1
ATOM 890 N N . PRO A 1 111 ? -9.943 -1.817 -3.225 1.00 93.44 111 PRO A N 1
ATOM 891 C CA . PRO A 1 111 ? -10.854 -2.861 -2.756 1.00 93.44 111 PRO A CA 1
ATOM 892 C C . PRO A 1 111 ? -10.491 -3.433 -1.373 1.00 93.44 111 PRO A C 1
ATOM 894 O O . PRO A 1 111 ? -9.329 -3.786 -1.158 1.00 93.44 111 PRO A O 1
ATOM 897 N N . PRO A 1 112 ? -11.473 -3.679 -0.478 1.00 91.69 112 PRO A N 1
ATOM 898 C CA . PRO A 1 112 ? -11.236 -4.263 0.851 1.00 91.69 112 PRO A CA 1
ATOM 899 C C . PRO A 1 112 ? -10.541 -5.633 0.855 1.00 91.69 112 PRO A C 1
ATOM 901 O O . PRO A 1 112 ? -10.032 -6.049 1.889 1.00 91.69 112 PRO A O 1
ATOM 904 N N . ALA A 1 113 ? -10.545 -6.351 -0.274 1.00 92.81 113 ALA A N 1
ATOM 905 C CA . ALA A 1 113 ? -9.926 -7.669 -0.411 1.00 92.81 113 ALA A CA 1
ATOM 906 C C . ALA A 1 113 ? -8.387 -7.636 -0.439 1.00 92.81 113 ALA A C 1
ATOM 908 O O . ALA A 1 113 ? -7.762 -8.666 -0.211 1.00 92.81 113 ALA A O 1
ATOM 909 N N . ILE A 1 114 ? -7.784 -6.483 -0.747 1.00 93.75 114 ILE A N 1
ATOM 910 C CA . ILE A 1 114 ? -6.328 -6.348 -0.930 1.00 93.75 114 ILE A CA 1
ATOM 911 C C . ILE A 1 114 ? -5.694 -5.315 -0.008 1.00 93.75 114 ILE A C 1
ATOM 913 O O . ILE A 1 114 ? -4.486 -5.106 -0.063 1.00 93.75 114 ILE A O 1
ATOM 917 N N . ARG A 1 115 ? -6.496 -4.653 0.827 1.00 91.62 115 ARG A N 1
ATOM 918 C CA . ARG A 1 115 ? -6.027 -3.609 1.730 1.00 91.62 115 ARG A CA 1
ATOM 919 C C . ARG A 1 115 ? -6.376 -3.902 3.171 1.00 91.62 115 ARG A C 1
ATOM 921 O O . ARG A 1 115 ? -7.296 -4.651 3.495 1.00 91.62 115 ARG A O 1
ATOM 928 N N . MET A 1 116 ? -5.666 -3.201 4.023 1.00 86.69 116 MET A N 1
ATOM 929 C CA . MET A 1 116 ? -5.952 -3.074 5.429 1.00 86.69 116 MET A CA 1
ATOM 930 C C . MET A 1 116 ? -7.282 -2.366 5.682 1.00 86.69 116 MET A C 1
ATOM 932 O O . MET A 1 116 ? -7.715 -1.481 4.936 1.00 86.69 116 MET A O 1
ATOM 936 N N . ARG A 1 117 ? -7.957 -2.788 6.752 1.00 84.69 117 ARG A N 1
ATOM 937 C CA . ARG A 1 117 ? -9.186 -2.144 7.215 1.00 84.69 117 ARG A CA 1
ATOM 938 C C . ARG A 1 117 ? -8.820 -1.103 8.256 1.00 84.69 117 ARG A C 1
ATOM 940 O O . ARG A 1 117 ? -8.368 -1.471 9.340 1.00 84.69 117 ARG A O 1
ATOM 947 N N . TYR A 1 118 ? -9.041 0.155 7.899 1.00 86.88 118 TYR A N 1
ATOM 948 C CA . TYR A 1 118 ? -8.954 1.297 8.791 1.00 86.88 118 TYR A CA 1
ATOM 949 C C . TYR A 1 118 ? -10.327 1.923 8.979 1.00 86.88 118 TYR A C 1
ATOM 951 O O . TYR A 1 118 ? -11.112 2.013 8.036 1.00 86.88 118 TYR A O 1
ATOM 959 N N . ASP A 1 119 ? -10.572 2.374 10.200 1.00 90.50 119 ASP A N 1
ATOM 960 C CA . ASP A 1 119 ? -11.688 3.232 10.555 1.00 90.50 119 ASP A CA 1
ATOM 961 C C . ASP A 1 119 ? -11.136 4.568 11.036 1.00 90.50 119 ASP A C 1
ATOM 963 O O . ASP A 1 119 ? -10.241 4.605 11.885 1.00 90.50 119 ASP A O 1
ATOM 967 N N . ILE A 1 120 ? -11.673 5.659 10.495 1.00 90.00 120 ILE A N 1
ATOM 968 C CA . ILE A 1 120 ? -11.287 7.018 10.865 1.00 90.00 120 ILE A CA 1
ATOM 969 C C . ILE A 1 120 ? -12.319 7.544 11.861 1.00 90.00 120 ILE A C 1
ATOM 971 O O . ILE A 1 120 ? -13.520 7.579 11.581 1.00 90.00 120 ILE A O 1
ATOM 975 N N . LYS A 1 121 ? -11.852 7.925 13.048 1.00 89.56 121 LYS A N 1
ATOM 976 C CA . LYS A 1 121 ? -12.663 8.404 14.168 1.00 89.56 121 LYS A CA 1
ATOM 977 C C . LYS A 1 121 ? -12.217 9.786 14.608 1.00 89.56 121 LYS A C 1
ATOM 979 O O . LYS A 1 121 ? -11.052 10.147 14.458 1.00 89.56 121 LYS A O 1
ATOM 984 N N . LYS A 1 122 ? -13.149 10.536 15.192 1.00 87.56 122 LYS A N 1
ATOM 985 C CA . LYS A 1 122 ? -12.807 11.765 15.901 1.00 87.56 122 LYS A CA 1
ATOM 986 C C . LYS A 1 122 ? -12.216 11.434 17.277 1.00 87.56 122 LYS A C 1
ATOM 988 O O . LYS A 1 122 ? -12.674 10.460 17.884 1.00 87.56 122 LYS A O 1
ATOM 993 N N . PRO A 1 123 ? -11.247 12.214 17.781 1.00 85.25 123 PRO A N 1
ATOM 994 C CA . PRO A 1 123 ? -10.627 11.971 19.082 1.00 85.25 123 PRO A CA 1
ATOM 995 C C . PRO A 1 123 ? -11.619 11.903 20.245 1.00 85.25 123 PRO A C 1
ATOM 997 O O . PRO A 1 123 ? -11.423 11.117 21.165 1.00 85.25 123 PRO A O 1
ATOM 1000 N N . GLU A 1 124 ? -12.706 12.674 20.192 1.00 84.94 124 GLU A N 1
ATOM 1001 C CA . GLU A 1 124 ? -13.749 12.698 21.218 1.00 84.94 124 GLU A CA 1
ATOM 1002 C C . GLU A 1 124 ? -14.676 11.461 21.218 1.00 84.94 124 GLU A C 1
ATOM 1004 O O . GLU A 1 124 ? -15.371 11.222 22.206 1.00 84.94 124 GLU A O 1
ATOM 1009 N N . ASP A 1 125 ? -14.670 10.626 20.167 1.00 89.00 125 ASP A N 1
ATOM 1010 C CA . ASP A 1 125 ? -15.477 9.392 20.076 1.00 89.00 125 ASP A CA 1
ATOM 1011 C C . ASP A 1 125 ? -14.822 8.220 20.836 1.00 89.00 125 ASP A C 1
ATOM 1013 O O . ASP A 1 125 ? -14.570 7.145 20.286 1.00 89.00 125 ASP A O 1
ATOM 1017 N N . ILE A 1 126 ? -14.533 8.406 22.128 1.00 87.38 126 ILE A N 1
ATOM 1018 C CA . ILE A 1 126 ? -13.855 7.395 22.962 1.00 87.38 126 ILE A CA 1
ATOM 1019 C C . ILE A 1 126 ? -14.634 6.081 22.998 1.00 87.38 126 ILE A C 1
ATOM 1021 O O . ILE A 1 126 ? -14.053 4.999 22.889 1.00 87.38 126 ILE A O 1
ATOM 1025 N N . THR A 1 127 ? -15.960 6.158 23.099 1.00 90.12 127 THR A N 1
ATOM 1026 C CA . THR A 1 127 ? -16.832 4.979 23.094 1.00 90.12 127 THR A CA 1
ATOM 1027 C C . THR A 1 127 ? -16.737 4.224 21.769 1.00 90.12 127 THR A C 1
ATOM 1029 O O . THR A 1 127 ? -16.601 2.997 21.772 1.00 90.12 127 THR A O 1
ATOM 1032 N N . GLY A 1 128 ? -16.763 4.927 20.632 1.00 91.50 128 GLY A N 1
ATOM 1033 C CA . GLY A 1 128 ? -16.601 4.322 19.314 1.00 91.50 128 GLY A CA 1
ATOM 1034 C C . GLY A 1 128 ? -15.208 3.736 19.094 1.00 91.50 128 GLY A C 1
ATOM 1035 O O . GLY A 1 128 ? -15.103 2.642 18.536 1.00 91.50 128 GLY A O 1
ATOM 1036 N N . ILE A 1 129 ? -14.158 4.397 19.592 1.00 90.00 129 ILE A N 1
ATOM 1037 C CA . ILE A 1 129 ? -12.779 3.894 19.556 1.00 90.00 129 ILE A CA 1
ATOM 1038 C C . ILE A 1 129 ? -12.676 2.579 20.336 1.00 90.00 129 ILE A C 1
ATOM 1040 O O . ILE A 1 129 ? -12.259 1.561 19.775 1.00 90.00 129 ILE A O 1
ATOM 1044 N N . LYS A 1 130 ? -13.134 2.557 21.597 1.00 91.62 130 LYS A N 1
ATOM 1045 C CA . LYS A 1 130 ? -13.118 1.350 22.440 1.00 91.62 130 LYS A CA 1
ATOM 1046 C C . LYS A 1 130 ? -13.908 0.206 21.818 1.00 91.62 130 LYS A C 1
ATOM 1048 O O . LYS A 1 130 ? -13.413 -0.919 21.734 1.00 91.62 130 LYS A O 1
ATOM 1053 N N . LYS A 1 131 ? -15.117 0.497 21.326 1.00 94.25 131 LYS A N 1
ATOM 1054 C CA . LYS A 1 131 ? -15.966 -0.489 20.648 1.00 94.25 131 LYS A CA 1
ATOM 1055 C C . LYS A 1 131 ? -15.257 -1.091 19.438 1.00 94.25 131 LYS A C 1
ATOM 1057 O O . LYS A 1 131 ? -15.279 -2.308 19.271 1.00 94.25 131 LYS A O 1
ATOM 1062 N N . ARG A 1 132 ? -14.622 -0.263 18.604 1.00 94.06 132 ARG A N 1
ATOM 1063 C CA . ARG A 1 132 ? -13.959 -0.747 17.394 1.00 94.06 132 ARG A CA 1
ATOM 1064 C C . ARG A 1 132 ? -12.737 -1.605 17.708 1.00 94.06 132 ARG A C 1
ATOM 1066 O O . ARG A 1 132 ? -12.604 -2.679 17.128 1.00 94.06 132 ARG A O 1
ATOM 1073 N N . VAL A 1 133 ? -11.880 -1.177 18.634 1.00 93.56 133 VAL A N 1
ATOM 1074 C CA . VAL A 1 133 ? -10.710 -1.966 19.057 1.00 93.56 133 VAL A CA 1
ATOM 1075 C C . VAL A 1 133 ? -11.149 -3.317 19.613 1.00 93.56 133 VAL A C 1
ATOM 1077 O O . VAL A 1 133 ? -10.625 -4.346 19.198 1.00 93.56 133 VAL A O 1
ATOM 1080 N N . LYS A 1 134 ? -12.177 -3.336 20.468 1.00 94.75 134 LYS A N 1
ATOM 1081 C CA . LYS A 1 134 ? -12.753 -4.581 20.986 1.00 94.75 134 LYS A CA 1
ATOM 1082 C C . LYS A 1 134 ? -13.199 -5.521 19.861 1.00 94.75 134 LYS A C 1
ATOM 1084 O O . LYS A 1 134 ? -12.807 -6.680 19.861 1.00 94.75 134 LYS A O 1
ATOM 1089 N N . GLN A 1 135 ? -13.920 -5.009 18.862 1.00 95.38 135 GLN A N 1
ATOM 1090 C CA . GLN A 1 135 ? -14.339 -5.802 17.698 1.00 95.38 135 GLN A CA 1
ATOM 1091 C C . GLN A 1 135 ? -13.158 -6.378 16.902 1.00 95.38 135 GLN A C 1
ATOM 1093 O O . GLN A 1 135 ? -13.256 -7.492 16.396 1.00 95.38 135 GLN A O 1
ATOM 1098 N N . VAL A 1 136 ? -12.057 -5.629 16.756 1.00 94.44 136 VAL A N 1
ATOM 1099 C CA . VAL A 1 136 ? -10.841 -6.121 16.083 1.00 94.44 136 VAL A CA 1
ATOM 1100 C C . VAL A 1 136 ? -10.249 -7.310 16.839 1.00 94.44 136 VAL A C 1
ATOM 1102 O O . VAL A 1 136 ? -10.001 -8.356 16.238 1.00 94.44 136 VAL A O 1
ATOM 1105 N N . LEU A 1 137 ? -10.075 -7.152 18.152 1.00 93.25 137 LEU A N 1
ATOM 1106 C CA . LEU A 1 137 ? -9.474 -8.166 19.017 1.00 93.25 137 LEU A CA 1
ATOM 1107 C C . LEU A 1 137 ? -10.347 -9.428 19.104 1.00 93.25 137 LEU A C 1
ATOM 1109 O O . LEU A 1 137 ? -9.844 -10.541 18.966 1.00 93.25 137 LEU A O 1
ATOM 1113 N N . GLU A 1 138 ? -11.665 -9.267 19.256 1.00 94.06 138 GLU A N 1
ATOM 1114 C CA . GLU A 1 138 ? -12.634 -10.376 19.289 1.00 94.06 138 GLU A CA 1
ATOM 1115 C C . GLU A 1 138 ? -12.707 -11.137 17.959 1.00 94.06 138 GLU A C 1
ATOM 1117 O O . GLU A 1 138 ? -12.941 -12.343 17.950 1.00 94.06 138 GLU A O 1
ATOM 1122 N N . ALA A 1 139 ? -12.446 -10.463 16.834 1.00 92.50 139 ALA A N 1
ATOM 1123 C CA . ALA A 1 139 ? -12.336 -11.101 15.524 1.00 92.50 139 ALA A CA 1
ATOM 1124 C C . ALA A 1 139 ? -11.014 -11.872 15.326 1.00 92.50 139 ALA A C 1
ATOM 1126 O O . ALA A 1 139 ? -10.799 -12.450 14.261 1.00 92.50 139 ALA A O 1
ATOM 1127 N N . GLY A 1 140 ? -10.124 -11.885 16.326 1.00 91.50 140 GLY A N 1
ATOM 1128 C CA . GLY A 1 140 ? -8.864 -12.623 16.292 1.00 91.50 140 GLY A CA 1
ATOM 1129 C C . GLY A 1 140 ? -7.725 -11.904 15.568 1.00 91.50 140 GLY A C 1
ATOM 1130 O O . GLY A 1 140 ? -6.790 -12.570 15.127 1.00 91.50 140 GLY A O 1
ATOM 1131 N N . PHE A 1 141 ? -7.784 -10.578 15.452 1.00 92.06 141 PHE A N 1
ATOM 1132 C CA . PHE A 1 141 ? -6.739 -9.724 14.876 1.00 92.06 141 PHE A CA 1
ATOM 1133 C C . PHE A 1 141 ? -6.085 -8.868 15.966 1.00 92.06 141 PHE A C 1
ATOM 1135 O O . PHE A 1 141 ? -6.686 -8.669 17.018 1.00 92.06 141 PHE A O 1
ATOM 1142 N N . ASP A 1 142 ? -4.903 -8.312 15.698 1.00 91.75 142 ASP A N 1
ATOM 1143 C CA . ASP A 1 142 ? -4.368 -7.233 16.537 1.00 91.75 142 ASP A CA 1
ATOM 1144 C C . ASP A 1 142 ? -4.928 -5.891 16.035 1.00 91.75 142 ASP A C 1
ATOM 1146 O O . ASP A 1 142 ? -5.276 -5.740 14.856 1.00 91.75 142 ASP A O 1
ATOM 1150 N N . ALA A 1 143 ? -5.028 -4.898 16.916 1.00 91.31 143 ALA A N 1
ATOM 1151 C CA . ALA A 1 143 ? -5.461 -3.554 16.547 1.00 91.31 143 ALA A CA 1
ATOM 1152 C C . ALA A 1 143 ? -4.272 -2.594 16.480 1.00 91.31 143 ALA A C 1
ATOM 1154 O O . ALA A 1 143 ? -3.313 -2.709 17.235 1.00 91.31 143 ALA A O 1
ATOM 1155 N N . THR A 1 144 ? -4.341 -1.603 15.598 1.00 87.69 144 THR A N 1
ATOM 1156 C CA . THR A 1 144 ? -3.395 -0.480 15.604 1.00 87.69 144 THR A CA 1
ATOM 1157 C C . THR A 1 144 ? -4.131 0.825 15.776 1.00 87.69 144 THR A C 1
ATOM 1159 O O . THR A 1 144 ? -5.135 1.029 15.100 1.00 87.69 144 THR A O 1
ATOM 1162 N N . ILE A 1 145 ? -3.600 1.729 16.592 1.00 86.62 145 ILE A N 1
ATOM 1163 C CA . ILE A 1 145 ? -4.095 3.103 16.673 1.00 86.62 145 ILE A CA 1
ATOM 1164 C C . ILE A 1 145 ? -3.007 4.059 16.207 1.00 86.62 145 ILE A C 1
ATOM 1166 O O . ILE A 1 145 ? -1.878 3.971 16.682 1.00 86.62 145 ILE A O 1
ATOM 1170 N N . ARG A 1 146 ? -3.345 4.965 15.287 1.00 81.94 146 ARG A N 1
ATOM 1171 C CA . ARG A 1 146 ? -2.480 6.051 14.800 1.00 81.94 146 ARG A CA 1
ATOM 1172 C C . ARG A 1 146 ? -3.234 7.373 14.890 1.00 81.94 146 ARG A C 1
ATOM 1174 O O . ARG A 1 146 ? -4.418 7.415 14.571 1.00 81.94 146 ARG A O 1
ATOM 1181 N N . THR A 1 147 ? -2.554 8.444 15.273 1.00 80.06 147 THR A N 1
ATOM 1182 C CA . THR A 1 147 ? -3.138 9.791 15.303 1.00 80.06 147 THR A CA 1
ATOM 1183 C C . THR A 1 147 ? -2.831 10.603 14.038 1.00 80.06 147 THR A C 1
ATOM 1185 O O . THR A 1 147 ? -1.790 10.415 13.400 1.00 80.06 147 THR A O 1
ATOM 1188 N N . ALA A 1 148 ? -3.739 11.516 13.685 1.00 78.50 148 ALA A N 1
ATOM 1189 C CA . ALA A 1 148 ? -3.618 12.497 12.607 1.00 78.50 148 ALA A CA 1
ATOM 1190 C C . ALA A 1 148 ? -3.758 13.909 13.182 1.00 78.50 148 ALA A C 1
ATOM 1192 O O . ALA A 1 148 ? -4.720 14.181 13.899 1.00 78.50 148 ALA A O 1
ATOM 1193 N N . HIS A 1 149 ? -2.814 14.793 12.861 1.00 74.88 149 HIS A N 1
ATOM 1194 C CA . HIS A 1 149 ? -2.791 16.160 13.375 1.00 74.88 149 HIS A CA 1
ATOM 1195 C C . HIS A 1 149 ? -2.940 17.188 12.244 1.00 74.88 149 HIS A C 1
ATOM 1197 O O . HIS A 1 149 ? -2.494 16.933 11.124 1.00 74.88 149 HIS A O 1
ATOM 1203 N N . HIS A 1 150 ? -3.523 18.345 12.552 1.00 67.50 150 HIS A N 1
ATOM 1204 C CA . HIS A 1 150 ? -3.641 19.513 11.683 1.00 67.50 150 HIS A CA 1
ATOM 1205 C C . HIS A 1 150 ? -3.049 20.766 12.363 1.00 67.50 150 HIS A C 1
ATOM 1207 O O . HIS A 1 150 ? -3.347 21.007 13.534 1.00 67.50 150 HIS A O 1
ATOM 1213 N N . PRO A 1 151 ? -2.316 21.642 11.643 1.00 59.41 151 PRO A N 1
ATOM 1214 C CA . PRO A 1 151 ? -1.707 21.426 10.322 1.00 59.41 151 PRO A CA 1
ATOM 1215 C C . PRO A 1 151 ? -0.613 20.343 10.409 1.00 59.41 151 PRO A C 1
ATOM 1217 O O . PRO A 1 151 ? -0.380 19.833 11.499 1.00 59.41 151 PRO A O 1
ATOM 1220 N N . ASP A 1 152 ? 0.049 19.964 9.308 1.00 59.06 152 ASP A N 1
ATOM 1221 C CA . ASP A 1 152 ? 1.036 18.857 9.198 1.00 59.06 152 ASP A CA 1
ATOM 1222 C C . ASP A 1 152 ? 2.331 19.004 10.058 1.00 59.06 152 ASP A C 1
ATOM 1224 O O . ASP A 1 152 ? 3.433 18.615 9.661 1.00 59.06 152 ASP A O 1
ATOM 1228 N N . ILE A 1 153 ? 2.221 19.556 11.268 1.00 52.06 153 ILE A N 1
ATOM 1229 C CA . ILE A 1 153 ? 3.246 19.767 12.294 1.00 52.06 153 ILE A CA 1
ATOM 1230 C C . ILE A 1 153 ? 3.967 18.452 12.613 1.00 52.06 153 ILE A C 1
ATOM 1232 O O . ILE A 1 153 ? 5.178 18.438 12.834 1.00 52.06 153 ILE A O 1
ATOM 1236 N N . PHE A 1 154 ? 3.253 17.325 12.546 1.00 51.50 154 PHE A N 1
ATOM 1237 C CA . PHE A 1 154 ? 3.786 15.993 12.818 1.00 51.50 154 PHE A CA 1
ATOM 1238 C C . PHE A 1 154 ? 3.704 15.088 11.586 1.00 51.50 154 PHE A C 1
ATOM 1240 O O . PHE A 1 154 ? 3.003 14.078 11.611 1.00 51.50 154 PHE A O 1
ATOM 1247 N N . ARG A 1 155 ? 4.447 15.430 10.519 1.00 54.00 155 ARG A N 1
ATOM 1248 C CA . ARG A 1 155 ? 4.692 14.600 9.313 1.00 54.00 155 ARG A CA 1
ATOM 1249 C C . ARG A 1 155 ? 4.699 13.099 9.623 1.00 54.00 155 ARG A C 1
ATOM 1251 O O . ARG A 1 155 ? 5.702 12.599 10.123 1.00 54.00 155 ARG A O 1
ATOM 1258 N N . GLY A 1 156 ? 3.584 12.396 9.424 1.00 46.81 156 GLY A N 1
ATOM 1259 C CA . GLY A 1 156 ? 3.467 10.956 9.694 1.00 46.81 156 GLY A CA 1
ATOM 1260 C C . GLY A 1 156 ? 3.871 10.479 11.107 1.00 46.81 156 GLY A C 1
ATOM 1261 O O . GLY A 1 156 ? 3.949 9.268 11.324 1.00 46.81 156 GLY A O 1
ATOM 1262 N N . LYS A 1 157 ? 4.110 11.393 12.060 1.00 49.16 157 LYS A N 1
ATOM 1263 C CA . LYS A 1 157 ? 4.764 11.180 13.370 1.00 49.16 157 LYS A CA 1
ATOM 1264 C C . LYS A 1 157 ? 3.791 11.149 14.544 1.00 49.16 157 LYS A C 1
ATOM 1266 O O . LYS A 1 157 ? 4.231 11.058 15.688 1.00 49.16 157 LYS A O 1
ATOM 1271 N N . GLY A 1 158 ? 2.491 11.189 14.264 1.00 57.16 158 GLY A N 1
ATOM 1272 C CA . GLY A 1 158 ? 1.469 10.962 15.274 1.00 57.16 158 GLY A CA 1
ATOM 1273 C C . GLY A 1 158 ? 1.764 9.684 16.077 1.00 57.16 158 GLY A C 1
ATOM 1274 O O . GLY A 1 158 ? 2.205 8.686 15.480 1.00 57.16 158 GLY A O 1
ATOM 1275 N N . PRO A 1 159 ? 1.596 9.703 17.413 1.00 56.28 159 PRO A N 1
ATOM 1276 C CA . PRO A 1 159 ? 1.696 8.517 18.244 1.00 56.28 159 PRO A CA 1
ATOM 1277 C C . PRO A 1 159 ? 0.994 7.310 17.620 1.00 56.28 159 PRO A C 1
ATOM 1279 O O . PRO A 1 159 ? -0.136 7.388 17.132 1.00 56.28 159 PRO A O 1
ATOM 1282 N N . TRP A 1 160 ? 1.691 6.180 17.655 1.00 73.56 160 TRP A N 1
ATOM 1283 C CA . TRP A 1 160 ? 1.198 4.901 17.171 1.00 73.56 160 TRP A CA 1
ATOM 1284 C C . TRP A 1 160 ? 1.300 3.854 18.276 1.00 73.56 160 TRP A C 1
ATOM 1286 O O . TRP A 1 160 ? 2.239 3.882 19.081 1.00 73.56 160 TRP A O 1
ATOM 1296 N N . ALA A 1 161 ? 0.322 2.956 18.325 1.00 78.06 161 ALA A N 1
ATOM 1297 C CA . ALA A 1 161 ? 0.318 1.801 19.208 1.00 78.06 161 ALA A CA 1
ATOM 1298 C C . ALA A 1 161 ? -0.189 0.556 18.478 1.00 78.06 161 ALA A C 1
ATOM 1300 O O . ALA A 1 161 ? -1.127 0.627 17.680 1.00 78.06 161 ALA A O 1
ATOM 1301 N N . SER A 1 162 ? 0.435 -0.576 18.796 1.00 85.12 162 SER A N 1
ATOM 1302 C CA . SER A 1 162 ? -0.089 -1.912 18.532 1.00 85.12 162 SER A CA 1
ATOM 1303 C C . SER A 1 162 ? -0.775 -2.400 19.798 1.00 85.12 162 SER A C 1
ATOM 1305 O O . SER A 1 162 ? -0.185 -2.327 20.871 1.00 85.12 162 SER A O 1
ATOM 1307 N N . LEU A 1 163 ? -2.008 -2.871 19.672 1.00 87.62 163 LEU A N 1
ATOM 1308 C CA . LEU A 1 163 ? -2.827 -3.345 20.775 1.00 87.62 163 LEU A CA 1
ATOM 1309 C C . LEU A 1 163 ? -3.141 -4.816 20.531 1.00 87.62 163 LEU A C 1
ATOM 1311 O O . LEU A 1 163 ? -3.753 -5.170 19.522 1.00 87.62 163 LEU A O 1
ATOM 1315 N N . THR A 1 164 ? -2.718 -5.655 21.465 1.00 87.62 164 THR A N 1
ATOM 1316 C CA . THR A 1 164 ? -2.939 -7.109 21.437 1.00 87.62 164 THR A CA 1
ATOM 1317 C C . THR A 1 164 ? -4.068 -7.529 22.374 1.00 87.62 164 THR A C 1
ATOM 1319 O O . THR A 1 164 ? -4.596 -8.635 22.284 1.00 87.62 164 THR A O 1
ATOM 1322 N N . ASN A 1 165 ? -4.454 -6.637 23.288 1.00 88.75 165 ASN A N 1
ATOM 1323 C CA . ASN A 1 165 ? -5.488 -6.860 24.283 1.00 88.75 165 ASN A CA 1
ATOM 1324 C C . ASN A 1 165 ? -6.133 -5.520 24.711 1.00 88.75 165 ASN A C 1
ATOM 1326 O O . ASN A 1 165 ? -5.693 -4.438 24.321 1.00 88.75 165 ASN A O 1
ATOM 1330 N N . LEU A 1 166 ? -7.207 -5.587 25.505 1.00 88.38 166 LEU A N 1
ATOM 1331 C CA . LEU A 1 166 ? -7.923 -4.392 25.976 1.00 88.38 166 LEU A CA 1
ATOM 1332 C C . LEU A 1 166 ? -7.176 -3.618 27.075 1.00 88.38 166 LEU A C 1
ATOM 1334 O O . LEU A 1 166 ? -7.458 -2.439 27.263 1.00 88.38 166 LEU A O 1
ATOM 1338 N N . VAL A 1 167 ? -6.226 -4.237 27.780 1.00 88.25 167 VAL A N 1
ATOM 1339 C CA . VAL A 1 167 ? -5.394 -3.541 28.776 1.00 88.25 167 VAL A CA 1
ATOM 1340 C C . VAL A 1 167 ? -4.454 -2.563 28.073 1.00 88.25 167 VAL A C 1
ATOM 1342 O O . VAL A 1 167 ? -4.372 -1.410 28.489 1.00 88.25 167 VAL A O 1
ATOM 1345 N N . ASP A 1 168 ? -3.848 -2.969 26.950 1.00 85.06 168 ASP A N 1
ATOM 1346 C CA . ASP A 1 168 ? -3.019 -2.094 26.106 1.00 85.06 168 ASP A CA 1
ATOM 1347 C C . ASP A 1 168 ? -3.793 -0.833 25.688 1.00 85.06 168 ASP A C 1
ATOM 1349 O O . ASP A 1 168 ? -3.240 0.266 25.643 1.00 85.06 168 ASP A O 1
ATOM 1353 N N . LEU A 1 169 ? -5.093 -0.982 25.398 1.00 85.75 169 LEU A N 1
ATOM 1354 C CA . LEU A 1 169 ? -5.965 0.132 25.037 1.00 85.75 169 LEU A CA 1
ATOM 1355 C C . LEU A 1 169 ? -6.167 1.101 26.205 1.00 85.75 169 LEU A C 1
ATOM 1357 O O . LEU A 1 169 ? -6.084 2.309 26.001 1.00 85.75 169 LEU A O 1
ATOM 1361 N N . GLU A 1 170 ? -6.443 0.603 27.411 1.00 84.94 170 GLU A N 1
ATOM 1362 C CA . GLU A 1 170 ? -6.633 1.466 28.583 1.00 84.94 170 GLU A CA 1
ATOM 1363 C C . GLU A 1 170 ? -5.331 2.180 28.977 1.00 84.94 170 GLU A C 1
ATOM 1365 O O . GLU A 1 170 ? -5.369 3.365 29.304 1.00 84.94 170 GLU A O 1
ATOM 1370 N N . ILE A 1 171 ? -4.173 1.518 28.866 1.00 82.69 171 ILE A N 1
ATOM 1371 C CA . ILE A 1 171 ? -2.851 2.147 29.053 1.00 82.69 171 ILE A CA 1
ATOM 1372 C C . ILE A 1 171 ? -2.664 3.268 28.030 1.00 82.69 171 ILE A C 1
ATOM 1374 O O . ILE A 1 171 ? -2.376 4.416 28.371 1.00 82.69 171 ILE A O 1
ATOM 1378 N N . PHE A 1 172 ? -2.902 2.965 26.757 1.00 78.44 172 PHE A N 1
ATOM 1379 C CA . PHE A 1 172 ? -2.772 3.937 25.684 1.00 78.44 172 PHE A CA 1
ATOM 1380 C C . PHE A 1 172 ? -3.714 5.146 25.865 1.00 78.44 172 PHE A C 1
ATOM 1382 O O . PHE A 1 172 ? -3.288 6.288 25.688 1.00 78.44 172 PHE A O 1
ATOM 1389 N N . LEU A 1 173 ? -4.957 4.920 26.301 1.00 78.62 173 LEU A N 1
ATOM 1390 C CA . LEU A 1 173 ? -5.953 5.960 26.592 1.00 78.62 173 LEU A CA 1
ATOM 1391 C C . LEU A 1 173 ? -5.783 6.657 27.953 1.00 78.62 173 LEU A C 1
ATOM 1393 O O . LEU A 1 173 ? -6.539 7.581 28.238 1.00 78.62 173 LEU A O 1
ATOM 1397 N N . SER A 1 174 ? -4.845 6.258 28.808 1.00 76.44 174 SER A N 1
ATOM 1398 C CA . SER A 1 174 ? -4.611 6.918 30.104 1.00 76.44 174 SER A CA 1
ATOM 1399 C C . SER A 1 174 ? -3.270 7.643 30.135 1.00 76.44 174 SER A C 1
ATOM 1401 O O . SER A 1 174 ? -3.212 8.802 30.542 1.00 76.44 174 SER A O 1
ATOM 1403 N N . GLU A 1 175 ? -2.212 7.015 29.624 1.00 69.88 175 GLU A N 1
ATOM 1404 C CA . GLU A 1 175 ? -0.851 7.557 29.653 1.00 69.88 175 GLU A CA 1
ATOM 1405 C C . GLU A 1 175 ? -0.524 8.425 28.435 1.00 69.88 175 GLU A C 1
ATOM 1407 O O . GLU A 1 175 ? 0.215 9.402 28.548 1.00 69.88 175 GLU A O 1
ATOM 1412 N N . ARG A 1 176 ? -1.080 8.099 27.258 1.00 62.19 176 ARG A N 1
ATOM 1413 C CA . ARG A 1 176 ? -0.870 8.878 26.020 1.00 62.19 176 ARG A CA 1
ATOM 1414 C C . ARG A 1 176 ? -2.037 9.798 25.677 1.00 62.19 176 ARG A C 1
ATOM 1416 O O . ARG A 1 176 ? -1.899 10.675 24.839 1.00 62.19 176 ARG A O 1
ATOM 1423 N N . TYR A 1 177 ? -3.157 9.685 26.376 1.00 54.75 177 TYR A N 1
ATOM 1424 C CA . TYR A 1 177 ? -4.293 10.603 26.263 1.00 54.75 177 TYR A CA 1
ATOM 1425 C C . TYR A 1 177 ? -4.019 12.072 26.634 1.00 54.75 177 TYR A C 1
ATOM 1427 O O . TYR A 1 177 ? -4.674 12.954 26.078 1.00 54.75 177 TYR A O 1
ATOM 1435 N N . PRO A 1 178 ? -3.046 12.418 27.499 1.00 52.28 178 PRO A N 1
ATOM 1436 C CA . PRO A 1 178 ? -2.674 13.816 27.706 1.00 52.28 178 PRO A CA 1
ATOM 1437 C C . PRO A 1 178 ? -2.145 14.482 26.426 1.00 52.28 178 PRO A C 1
ATOM 1439 O O . PRO A 1 178 ? -2.467 15.640 26.176 1.00 52.28 178 PRO A O 1
ATOM 1442 N N . THR A 1 179 ? -1.422 13.748 25.564 1.00 54.94 179 THR A N 1
ATOM 1443 C CA . THR A 1 179 ? -1.015 14.248 24.237 1.00 54.94 179 THR A CA 1
ATOM 1444 C C . THR A 1 179 ? -2.149 14.198 23.207 1.00 54.94 179 THR A C 1
ATOM 1446 O O . THR A 1 179 ? -2.016 14.790 22.142 1.00 54.94 179 THR A O 1
ATOM 1449 N N . TRP A 1 180 ? -3.294 13.575 23.525 1.00 56.38 180 TRP A N 1
ATOM 1450 C CA . TRP A 1 180 ? -4.502 13.579 22.685 1.00 56.38 180 TRP A CA 1
ATOM 1451 C C . TRP A 1 180 ? -5.356 14.834 22.839 1.00 56.38 180 TRP A C 1
ATOM 1453 O O . TRP A 1 180 ? -6.162 15.139 21.970 1.00 56.38 180 TRP A O 1
ATOM 1463 N N . ARG A 1 181 ? -5.190 15.579 23.935 1.00 55.94 181 ARG A N 1
ATOM 1464 C CA . ARG A 1 181 ? -5.868 16.871 24.136 1.00 55.94 181 ARG A CA 1
ATOM 1465 C C . ARG A 1 181 ? -5.138 18.032 23.462 1.00 55.94 181 ARG A C 1
ATOM 1467 O O . ARG A 1 181 ? -5.458 19.189 23.719 1.00 55.94 181 ARG A O 1
ATOM 1474 N N . GLN A 1 182 ? -4.139 17.721 22.642 1.00 65.75 182 GLN A N 1
ATOM 1475 C CA . GLN A 1 182 ? -3.482 18.695 21.794 1.00 65.75 182 GLN A CA 1
ATOM 1476 C C . GLN A 1 182 ? -4.513 19.286 20.827 1.00 65.75 182 GLN A C 1
ATOM 1478 O O . GLN A 1 182 ? -5.209 18.517 20.160 1.00 65.75 182 GLN A O 1
ATOM 1483 N N . PRO A 1 183 ? -4.632 20.623 20.740 1.00 64.00 183 PRO A N 1
ATOM 1484 C CA . PRO A 1 183 ? -5.587 21.270 19.842 1.00 64.00 183 PRO A CA 1
ATOM 1485 C C . PRO A 1 183 ? -5.326 20.919 18.371 1.00 64.00 183 PRO A C 1
ATOM 1487 O O . PRO A 1 183 ? -6.203 21.109 17.535 1.00 64.00 183 PRO A O 1
ATOM 1490 N N . GLU A 1 184 ? -4.143 20.384 18.060 1.00 74.31 184 GLU A N 1
ATOM 1491 C CA . GLU A 1 184 ? -3.781 19.935 16.725 1.00 74.31 184 GLU A CA 1
ATOM 1492 C C . GLU A 1 184 ? -4.252 18.508 16.396 1.00 74.31 184 GLU A C 1
ATOM 1494 O O . GLU A 1 184 ? -4.167 18.128 15.237 1.00 74.31 184 GLU A O 1
ATOM 1499 N N . LEU A 1 185 ? -4.707 17.678 17.348 1.00 79.44 185 LEU A N 1
ATOM 1500 C CA . LEU A 1 185 ? -5.187 16.320 17.043 1.00 79.44 185 LEU A CA 1
ATOM 1501 C C . LEU A 1 185 ? -6.596 16.370 16.434 1.00 79.44 185 LEU A C 1
ATOM 1503 O O . LEU A 1 185 ? -7.546 16.764 17.106 1.00 79.44 185 LEU A O 1
ATOM 1507 N N . THR A 1 186 ? -6.754 15.897 15.198 1.00 84.06 186 THR A N 1
ATOM 1508 C CA . THR A 1 186 ? -8.024 16.009 14.461 1.00 84.06 186 THR A CA 1
ATOM 1509 C C . THR A 1 186 ? -8.688 14.677 14.153 1.00 84.06 186 THR A C 1
ATOM 1511 O O . THR A 1 186 ? -9.913 14.577 14.201 1.00 84.06 186 THR A O 1
ATOM 1514 N N . GLU A 1 187 ? -7.910 13.630 13.870 1.00 87.44 187 GLU A N 1
ATOM 1515 C CA . GLU A 1 187 ? -8.442 12.297 13.574 1.00 87.44 187 GLU A CA 1
ATOM 1516 C C . GLU A 1 187 ? -7.604 11.173 14.187 1.00 87.44 187 GLU A C 1
ATOM 1518 O O . GLU A 1 187 ? -6.420 11.314 14.497 1.00 87.44 187 GLU A O 1
ATOM 1523 N N . ILE A 1 188 ? -8.239 10.011 14.328 1.00 87.06 188 ILE A N 1
ATOM 1524 C CA . ILE A 1 188 ? -7.642 8.775 14.822 1.00 87.06 188 ILE A CA 1
ATOM 1525 C C . ILE A 1 188 ? -7.963 7.646 13.853 1.00 87.06 188 ILE A C 1
ATOM 1527 O O . ILE A 1 188 ? -9.122 7.407 13.524 1.00 87.06 188 ILE A O 1
ATOM 1531 N N . PHE A 1 189 ? -6.933 6.921 13.433 1.00 88.00 189 PHE A N 1
ATOM 1532 C CA . PHE A 1 189 ? -7.051 5.728 12.608 1.00 88.00 189 PHE A CA 1
ATOM 1533 C C . PHE A 1 189 ? -6.998 4.489 13.488 1.00 88.00 189 PHE A C 1
ATOM 1535 O O . PHE A 1 189 ? -6.032 4.292 14.228 1.00 88.00 189 PHE A O 1
ATOM 1542 N N . ILE A 1 190 ? -8.002 3.628 13.360 1.00 91.00 190 ILE A N 1
ATOM 1543 C CA . ILE A 1 190 ? -8.043 2.321 14.011 1.00 91.00 190 ILE A CA 1
ATOM 1544 C C . ILE A 1 190 ? -7.925 1.257 12.929 1.00 91.00 190 ILE A C 1
ATOM 1546 O O . ILE A 1 190 ? -8.839 1.063 12.133 1.00 91.00 190 ILE A O 1
ATOM 1550 N N . GLY A 1 191 ? -6.778 0.591 12.889 1.00 89.62 191 GLY A N 1
ATOM 1551 C CA . GLY A 1 191 ? -6.470 -0.468 11.934 1.00 89.62 191 GLY A CA 1
ATOM 1552 C C . GLY A 1 191 ? -6.700 -1.860 12.513 1.00 89.62 191 GLY A C 1
ATOM 1553 O O . GLY A 1 191 ? -6.454 -2.093 13.695 1.00 89.62 191 GLY A O 1
ATOM 1554 N N . GLN A 1 192 ? -7.124 -2.791 11.664 1.00 91.06 192 GLN A N 1
ATOM 1555 C CA . GLN A 1 192 ? -7.217 -4.224 11.959 1.00 91.06 192 GLN A CA 1
ATOM 1556 C C . GLN A 1 192 ? -6.066 -4.965 11.282 1.00 91.06 192 GLN A C 1
ATOM 1558 O O . GLN A 1 192 ? -6.121 -5.142 10.067 1.00 91.06 192 GLN A O 1
ATOM 1563 N N . ILE A 1 193 ? -5.063 -5.422 12.036 1.00 89.25 193 ILE A N 1
ATOM 1564 C CA . ILE A 1 193 ? -3.844 -6.045 11.500 1.00 89.25 193 ILE A CA 1
ATOM 1565 C C . ILE A 1 193 ? -3.775 -7.559 11.753 1.00 89.25 193 ILE A C 1
ATOM 1567 O O . ILE A 1 193 ? -4.286 -8.036 12.767 1.00 89.25 193 ILE A O 1
ATOM 1571 N N . PRO A 1 194 ? -3.146 -8.347 10.854 1.00 87.88 194 PRO A N 1
ATOM 1572 C CA . PRO A 1 194 ? -2.887 -9.761 11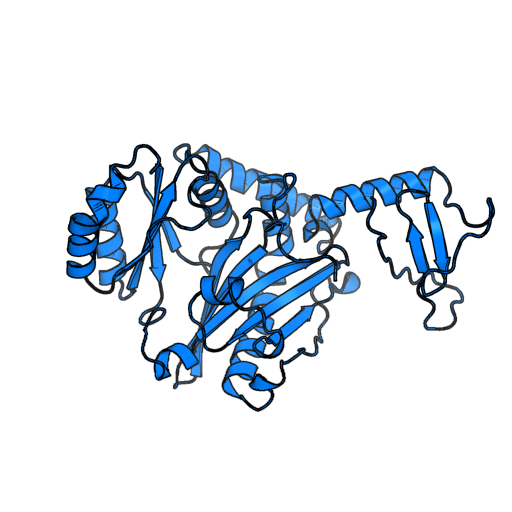.119 1.00 87.88 194 PRO A CA 1
ATOM 1573 C C . PRO A 1 194 ? -2.112 -9.948 12.427 1.00 87.88 194 PRO A C 1
ATOM 1575 O O . PRO A 1 194 ? -1.221 -9.152 12.728 1.00 87.88 194 PRO A O 1
ATOM 1578 N N . 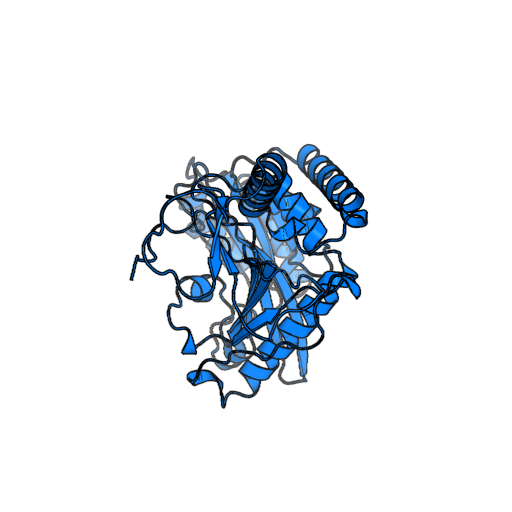LYS A 1 195 ? -2.421 -11.022 13.162 1.00 86.44 195 LYS A N 1
ATOM 1579 C CA . LYS A 1 195 ? -1.740 -11.348 14.420 1.00 86.44 195 LYS A CA 1
ATOM 1580 C C . LYS A 1 195 ? -0.225 -11.430 14.279 1.00 86.44 195 LYS A C 1
ATOM 1582 O O . LYS A 1 195 ? 0.294 -11.907 13.261 1.00 86.44 195 LYS A O 1
ATOM 1587 N N . ASP A 1 196 ? 0.455 -10.988 15.332 1.00 85.44 196 ASP A N 1
ATOM 1588 C CA . ASP A 1 196 ? 1.912 -10.981 15.501 1.00 85.44 196 ASP A CA 1
ATOM 1589 C C . ASP A 1 196 ? 2.660 -10.162 14.452 1.00 85.44 196 ASP A C 1
ATOM 1591 O O . ASP A 1 196 ? 3.886 -10.228 14.368 1.00 85.44 196 ASP A O 1
ATOM 1595 N N . LYS A 1 197 ? 1.949 -9.388 13.628 1.00 84.06 197 LYS A N 1
ATOM 1596 C CA . LYS A 1 197 ? 2.579 -8.634 12.552 1.00 84.06 197 LYS A CA 1
ATOM 1597 C C . LYS A 1 197 ? 3.655 -7.702 13.094 1.00 84.06 197 LYS A C 1
ATOM 1599 O O . LYS A 1 197 ? 4.718 -7.608 12.504 1.00 84.06 197 LYS A O 1
ATOM 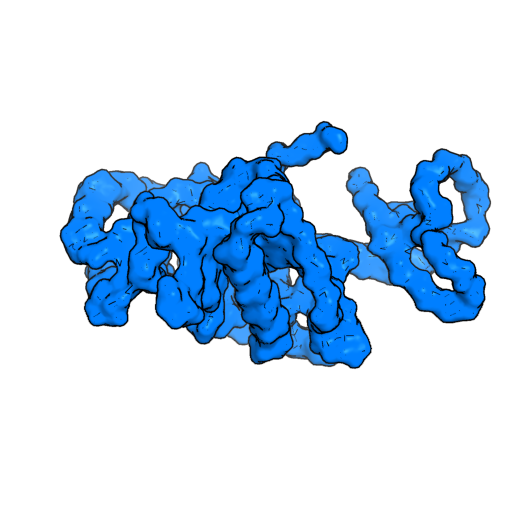1604 N N . LEU A 1 198 ? 3.381 -7.024 14.201 1.00 81.62 198 LEU A N 1
ATOM 1605 C CA . LEU A 1 198 ? 4.305 -6.080 14.830 1.00 81.62 198 LEU A CA 1
ATOM 1606 C C . LEU A 1 198 ? 5.065 -6.721 15.993 1.00 81.62 198 LEU A C 1
ATOM 1608 O O . LEU A 1 198 ? 5.435 -6.039 16.941 1.00 81.62 198 LEU A O 1
ATOM 1612 N N . SER A 1 199 ? 5.240 -8.043 15.959 1.00 83.56 199 SER A N 1
ATOM 1613 C CA . SER A 1 199 ? 6.008 -8.742 16.979 1.00 83.56 199 SER A CA 1
ATOM 1614 C C . SER A 1 199 ? 7.467 -8.299 16.940 1.00 83.56 199 SER A C 1
ATOM 1616 O O . SER A 1 199 ? 8.095 -8.303 15.884 1.00 83.56 199 SER A O 1
ATOM 1618 N N . GLU A 1 200 ? 8.033 -8.011 18.109 1.00 83.75 200 GLU A N 1
ATOM 1619 C CA . GLU A 1 200 ? 9.469 -7.751 18.256 1.00 83.75 200 GLU A CA 1
ATOM 1620 C C . GLU A 1 200 ? 10.311 -9.035 18.231 1.00 83.75 200 GLU A C 1
ATOM 1622 O O . GLU A 1 200 ? 11.539 -8.977 18.203 1.00 83.75 200 GLU A O 1
ATOM 1627 N N . ASN A 1 201 ? 9.680 -10.217 18.205 1.00 89.19 201 ASN A N 1
ATOM 1628 C CA . ASN A 1 201 ? 10.395 -11.485 18.127 1.00 89.19 201 ASN A CA 1
ATOM 1629 C C . ASN A 1 201 ? 11.114 -11.612 16.767 1.00 89.19 201 ASN A C 1
ATOM 1631 O O . ASN A 1 201 ? 10.439 -11.705 15.735 1.00 89.19 201 ASN A O 1
ATOM 1635 N N . PRO A 1 202 ? 12.458 -11.721 16.728 1.00 89.31 202 PRO A N 1
ATOM 1636 C CA . PRO A 1 202 ? 13.210 -11.809 15.476 1.00 89.31 202 PRO A CA 1
ATOM 1637 C C . PRO A 1 202 ? 12.797 -12.981 14.577 1.00 89.31 202 PRO A C 1
ATOM 1639 O O . PRO A 1 202 ? 12.795 -12.852 13.352 1.00 89.31 202 PRO A O 1
ATOM 1642 N N . ALA A 1 203 ? 12.406 -14.119 15.162 1.00 90.38 203 ALA A N 1
ATOM 1643 C CA . ALA A 1 203 ? 11.958 -15.289 14.408 1.00 90.38 203 ALA A CA 1
ATOM 1644 C C . ALA A 1 203 ? 10.617 -15.047 13.698 1.00 90.38 203 ALA A C 1
ATOM 1646 O O . ALA A 1 203 ? 10.371 -15.610 12.629 1.00 90.38 203 ALA A O 1
ATOM 1647 N N . ILE A 1 204 ? 9.766 -14.193 14.274 1.00 90.12 204 ILE A N 1
ATOM 1648 C CA . ILE A 1 204 ? 8.523 -13.750 13.643 1.00 90.12 204 ILE A CA 1
ATOM 1649 C C . ILE A 1 204 ? 8.841 -12.665 12.618 1.00 90.12 204 ILE A C 1
ATOM 1651 O O . ILE A 1 204 ? 8.470 -12.833 11.464 1.00 90.12 204 ILE A O 1
ATOM 1655 N N . ARG A 1 205 ? 9.612 -11.625 12.970 1.00 89.69 205 ARG A N 1
ATOM 1656 C CA . ARG A 1 205 ? 9.990 -10.526 12.055 1.00 89.69 205 ARG A CA 1
ATOM 1657 C C . ARG A 1 205 ? 10.589 -11.013 10.738 1.00 89.69 205 ARG A C 1
ATOM 1659 O O . ARG A 1 205 ? 10.223 -10.503 9.683 1.00 89.69 205 ARG A O 1
ATOM 1666 N N . ARG A 1 206 ? 11.436 -12.049 10.779 1.00 92.69 206 ARG A N 1
ATOM 1667 C CA . ARG A 1 206 ? 12.022 -12.671 9.577 1.00 92.69 206 ARG A CA 1
ATOM 1668 C C . ARG A 1 206 ? 10.985 -13.172 8.569 1.00 92.69 206 ARG A C 1
ATOM 1670 O O . ARG A 1 206 ? 11.294 -13.255 7.389 1.00 92.69 206 ARG A O 1
ATOM 1677 N N . GLN A 1 207 ? 9.768 -13.474 9.004 1.00 94.88 207 GLN A N 1
ATOM 1678 C CA . GLN A 1 207 ? 8.678 -13.937 8.144 1.00 94.88 207 GLN A CA 1
ATOM 1679 C C . GLN A 1 207 ? 7.998 -12.804 7.371 1.00 94.88 207 GLN A C 1
ATOM 1681 O O . GLN A 1 207 ? 7.174 -13.095 6.507 1.00 94.88 207 GLN A O 1
ATOM 1686 N N . HIS A 1 208 ? 8.289 -11.543 7.696 1.00 94.00 208 HIS A N 1
ATOM 1687 C CA . HIS A 1 208 ? 7.610 -10.372 7.153 1.00 94.00 208 HIS A CA 1
ATOM 1688 C C . HIS A 1 208 ? 8.443 -9.635 6.111 1.00 94.00 208 HIS A C 1
ATOM 1690 O O . HIS A 1 208 ? 9.666 -9.737 6.088 1.00 94.00 208 HIS A O 1
ATOM 1696 N N . CYS A 1 209 ? 7.777 -8.831 5.287 1.00 93.50 209 CYS A N 1
ATOM 1697 C CA . CYS A 1 209 ? 8.426 -7.754 4.551 1.00 93.50 209 CYS A CA 1
ATOM 1698 C C . CYS A 1 209 ? 7.528 -6.518 4.470 1.00 93.50 209 CYS A C 1
ATOM 1700 O O . CYS A 1 209 ? 6.295 -6.621 4.466 1.00 93.50 209 CYS A O 1
ATOM 1702 N N . ALA A 1 210 ? 8.165 -5.359 4.352 1.00 91.56 210 ALA A N 1
ATOM 1703 C CA . ALA A 1 210 ? 7.560 -4.126 3.877 1.00 91.56 210 ALA A CA 1
ATOM 1704 C C . ALA A 1 210 ? 7.792 -4.019 2.366 1.00 91.56 210 ALA A C 1
ATOM 1706 O O . ALA A 1 210 ? 8.797 -4.513 1.855 1.00 91.56 210 ALA A O 1
ATOM 1707 N N . TRP A 1 211 ? 6.864 -3.412 1.637 1.00 91.81 211 TRP A N 1
ATOM 1708 C CA . TRP A 1 211 ? 7.017 -3.195 0.205 1.00 91.81 211 TRP A CA 1
ATOM 1709 C C . TRP A 1 211 ? 6.329 -1.918 -0.260 1.00 91.81 211 TRP A C 1
ATOM 1711 O O . TRP A 1 211 ? 5.371 -1.449 0.357 1.00 91.81 211 TRP A O 1
ATOM 1721 N N . THR A 1 212 ? 6.805 -1.381 -1.377 1.00 90.88 212 THR A N 1
ATOM 1722 C CA . THR A 1 212 ? 6.202 -0.241 -2.065 1.00 90.88 212 THR A CA 1
ATOM 1723 C C . THR A 1 212 ? 5.945 -0.569 -3.529 1.00 90.88 212 THR A C 1
ATOM 1725 O O . THR A 1 212 ? 6.619 -1.418 -4.113 1.00 90.88 212 THR A O 1
ATOM 1728 N N . LEU A 1 213 ? 4.939 0.078 -4.113 1.00 90.75 213 LEU A N 1
ATOM 1729 C CA . LEU A 1 213 ? 4.680 0.084 -5.548 1.00 90.75 213 LEU A CA 1
ATOM 1730 C C . LEU A 1 213 ? 4.543 1.537 -6.013 1.00 90.75 213 LEU A C 1
ATOM 1732 O O . LEU A 1 213 ? 3.607 2.239 -5.619 1.00 90.75 213 LEU A O 1
ATOM 1736 N N . SER A 1 214 ? 5.450 1.944 -6.896 1.00 86.25 214 SER A N 1
ATOM 1737 C CA . SER A 1 214 ? 5.570 3.321 -7.378 1.00 86.25 214 SER A CA 1
ATOM 1738 C C . SER A 1 214 ? 5.640 3.370 -8.899 1.00 86.25 214 SER A C 1
ATOM 1740 O O . SER A 1 214 ? 6.275 2.520 -9.521 1.00 86.25 214 SER A O 1
ATOM 1742 N N . ALA A 1 215 ? 5.022 4.387 -9.496 1.00 82.50 215 ALA A N 1
ATOM 1743 C CA . ALA A 1 215 ? 5.147 4.694 -10.916 1.00 82.50 215 ALA A CA 1
ATOM 1744 C C . ALA A 1 215 ? 6.251 5.733 -11.147 1.00 82.50 215 ALA A C 1
ATOM 1746 O O . ALA A 1 215 ? 6.285 6.764 -10.474 1.00 82.50 215 ALA A O 1
ATOM 1747 N N . THR A 1 216 ? 7.137 5.480 -12.109 1.00 74.69 216 THR A N 1
ATOM 1748 C CA . THR A 1 216 ? 8.193 6.421 -12.500 1.00 74.69 216 THR A CA 1
ATOM 1749 C C . THR A 1 216 ? 7.787 7.258 -13.710 1.00 74.69 216 THR A C 1
ATOM 1751 O O . THR A 1 216 ? 6.886 6.912 -14.477 1.00 74.69 216 THR A O 1
ATOM 1754 N N . LEU A 1 217 ? 8.520 8.350 -13.935 1.00 70.56 217 LEU A N 1
ATOM 1755 C CA . LEU A 1 217 ? 8.386 9.189 -15.132 1.00 70.56 217 LEU A CA 1
ATOM 1756 C C . LEU A 1 217 ? 8.905 8.508 -16.418 1.00 70.56 217 LEU A C 1
ATOM 1758 O O . LEU A 1 217 ? 8.704 9.030 -17.517 1.00 70.56 217 LEU A O 1
ATOM 1762 N N . ASN A 1 218 ? 9.542 7.342 -16.295 1.00 66.31 218 ASN A N 1
ATOM 1763 C CA . ASN A 1 218 ? 10.063 6.558 -17.416 1.00 66.31 218 ASN A CA 1
ATOM 1764 C C . ASN A 1 218 ? 9.121 5.410 -17.817 1.00 66.31 218 ASN A C 1
ATOM 1766 O O . ASN A 1 218 ? 9.524 4.521 -18.559 1.00 66.31 218 ASN A O 1
ATOM 1770 N N . ASN A 1 219 ? 7.865 5.430 -17.354 1.00 70.31 219 ASN A N 1
ATOM 1771 C CA . ASN A 1 219 ? 6.875 4.370 -17.580 1.00 70.31 219 ASN A CA 1
ATOM 1772 C C . ASN A 1 219 ? 7.320 3.006 -17.025 1.00 70.31 219 ASN A C 1
ATOM 1774 O O . ASN A 1 219 ? 7.017 1.951 -17.587 1.00 70.31 219 ASN A O 1
ATOM 1778 N N . GLU A 1 220 ? 8.015 3.031 -15.892 1.00 76.62 220 GLU A N 1
ATOM 1779 C CA . GLU A 1 220 ? 8.354 1.838 -15.129 1.00 76.62 220 GLU A CA 1
ATOM 1780 C C . GLU A 1 220 ? 7.538 1.805 -13.841 1.00 76.62 220 GLU A C 1
ATOM 1782 O O . GLU A 1 220 ? 7.315 2.835 -13.198 1.00 76.62 220 GLU A O 1
ATOM 1787 N N . LEU A 1 221 ? 7.108 0.612 -13.446 1.00 83.69 221 LEU A N 1
ATOM 1788 C CA . LEU A 1 221 ? 6.625 0.379 -12.095 1.00 83.69 221 LEU A CA 1
ATOM 1789 C C . LEU A 1 221 ? 7.750 -0.229 -11.282 1.00 83.69 221 LEU A C 1
ATOM 1791 O O . LEU A 1 221 ? 8.323 -1.246 -11.667 1.00 83.69 221 LEU A O 1
ATOM 1795 N N . ILE A 1 222 ? 8.036 0.370 -10.140 1.00 85.62 222 ILE A N 1
ATOM 1796 C CA . ILE A 1 222 ? 9.021 -0.150 -9.207 1.00 85.62 222 ILE A CA 1
ATOM 1797 C C . ILE A 1 222 ? 8.264 -0.817 -8.071 1.00 85.62 222 ILE A C 1
ATOM 1799 O O . ILE A 1 222 ? 7.505 -0.155 -7.362 1.00 85.62 222 ILE A O 1
ATOM 1803 N N . VAL A 1 223 ? 8.483 -2.121 -7.907 1.00 89.94 223 VAL A N 1
ATOM 1804 C CA . VAL A 1 223 ? 8.132 -2.838 -6.681 1.00 89.94 223 VAL A CA 1
ATOM 1805 C C . VAL A 1 223 ? 9.407 -3.023 -5.885 1.00 89.94 223 VAL A C 1
ATOM 1807 O O . VAL A 1 223 ? 10.295 -3.772 -6.295 1.00 89.94 223 VAL A O 1
ATOM 1810 N N . GLN A 1 224 ? 9.504 -2.340 -4.755 1.00 89.62 224 GLN A N 1
ATOM 1811 C CA . GLN A 1 224 ? 10.657 -2.435 -3.872 1.00 89.62 224 GLN A CA 1
ATOM 1812 C C . GLN A 1 224 ? 10.237 -3.139 -2.586 1.00 89.62 224 GLN A C 1
ATOM 1814 O O . GLN A 1 224 ? 9.211 -2.809 -1.996 1.00 89.62 224 GLN A O 1
ATOM 1819 N N . ILE A 1 225 ? 11.007 -4.139 -2.171 1.00 92.56 225 ILE A N 1
ATOM 1820 C CA . ILE A 1 225 ? 10.718 -4.987 -1.017 1.00 92.56 225 ILE A CA 1
ATOM 1821 C C . ILE A 1 225 ? 11.867 -4.886 -0.024 1.00 92.56 225 ILE A C 1
ATOM 1823 O O . ILE A 1 225 ? 13.022 -5.097 -0.389 1.00 92.56 225 ILE A O 1
ATOM 1827 N N . TYR A 1 226 ? 11.524 -4.635 1.236 1.00 93.00 226 TYR A N 1
ATOM 1828 C CA . TYR A 1 226 ? 12.425 -4.721 2.374 1.00 93.00 226 TYR A CA 1
ATOM 1829 C C . TYR A 1 226 ? 12.080 -5.960 3.214 1.00 93.00 226 TYR A C 1
ATOM 1831 O O . TYR A 1 226 ? 11.120 -5.943 4.000 1.00 93.00 226 TYR A O 1
ATOM 1839 N N . PRO A 1 227 ? 12.787 -7.082 3.004 1.00 93.88 227 PRO A N 1
ATOM 1840 C CA . PRO A 1 227 ? 12.543 -8.317 3.732 1.00 93.88 227 PRO A CA 1
ATOM 1841 C C . PRO A 1 227 ? 12.941 -8.205 5.207 1.00 93.88 227 PRO A C 1
ATOM 1843 O O . PRO A 1 227 ? 13.773 -7.395 5.606 1.00 93.88 227 PRO A O 1
ATOM 1846 N N . HIS A 1 228 ? 12.328 -9.054 6.026 1.00 92.31 228 HIS A N 1
ATOM 1847 C CA . HIS A 1 228 ? 12.542 -9.180 7.471 1.00 92.31 228 HIS A CA 1
ATOM 1848 C C . HIS A 1 228 ? 12.202 -7.937 8.306 1.00 92.31 228 HIS A C 1
ATOM 1850 O O . HIS A 1 228 ? 12.525 -7.890 9.498 1.00 92.31 228 HIS A O 1
ATOM 1856 N N . SER A 1 229 ? 11.506 -6.956 7.724 1.00 88.31 229 SER A N 1
ATOM 1857 C CA . SER A 1 229 ? 10.911 -5.848 8.467 1.00 88.31 229 SER A CA 1
ATOM 1858 C C . SER A 1 229 ? 9.383 -5.848 8.357 1.00 88.31 229 SER A C 1
ATOM 1860 O O . SER A 1 229 ? 8.838 -5.839 7.250 1.00 88.31 229 SER A O 1
ATOM 1862 N N . PRO A 1 230 ? 8.663 -5.821 9.493 1.00 80.12 230 PRO A N 1
ATOM 1863 C CA . PRO A 1 230 ? 7.233 -5.560 9.529 1.00 80.12 230 PRO A CA 1
ATOM 1864 C C . PRO A 1 230 ? 6.896 -4.075 9.736 1.00 80.12 230 PRO A C 1
ATOM 1866 O O . PRO A 1 230 ? 5.736 -3.753 10.017 1.00 80.12 230 PRO A O 1
ATOM 1869 N N . HIS A 1 231 ? 7.858 -3.156 9.625 1.00 81.00 231 HIS A N 1
ATOM 1870 C CA . HIS A 1 231 ? 7.627 -1.727 9.824 1.00 81.00 231 HIS A CA 1
ATOM 1871 C C . HIS A 1 231 ? 7.880 -0.965 8.523 1.00 81.00 231 HIS A C 1
ATOM 1873 O O . HIS A 1 231 ? 8.983 -0.976 7.989 1.00 81.00 231 HIS A O 1
ATOM 1879 N N . LEU A 1 232 ? 6.856 -0.260 8.034 1.00 76.88 232 LEU A N 1
ATOM 1880 C CA . LEU A 1 232 ? 7.000 0.634 6.880 1.00 76.88 232 LEU A CA 1
ATOM 1881 C C . LEU A 1 232 ? 7.981 1.783 7.163 1.00 76.88 232 LEU A C 1
ATOM 1883 O O . LEU A 1 232 ? 8.656 2.230 6.257 1.00 76.88 232 LEU A O 1
ATOM 1887 N N . ARG A 1 233 ? 8.120 2.228 8.417 1.00 69.81 233 ARG A N 1
ATOM 1888 C CA . ARG A 1 233 ? 9.081 3.290 8.759 1.00 69.81 233 ARG A CA 1
ATOM 1889 C C . ARG A 1 233 ? 10.532 2.847 8.611 1.00 69.81 233 ARG A C 1
ATOM 1891 O O . ARG A 1 233 ? 11.341 3.620 8.122 1.00 69.81 233 ARG A O 1
ATOM 1898 N N . ASP A 1 234 ? 10.842 1.595 8.952 1.00 72.19 234 ASP A N 1
ATOM 1899 C CA . ASP A 1 234 ? 12.190 1.065 8.728 1.00 72.19 234 ASP A CA 1
ATOM 1900 C C . ASP A 1 234 ? 12.526 1.041 7.228 1.00 72.19 234 ASP A C 1
ATOM 1902 O O . ASP A 1 234 ? 13.694 1.104 6.873 1.00 72.19 234 ASP A O 1
ATOM 1906 N N . PHE A 1 235 ? 11.515 0.938 6.354 1.00 72.50 235 PHE A N 1
ATOM 1907 C CA . PHE A 1 235 ? 11.686 1.043 4.904 1.00 72.50 235 PHE A CA 1
ATOM 1908 C C . PHE A 1 235 ? 12.110 2.463 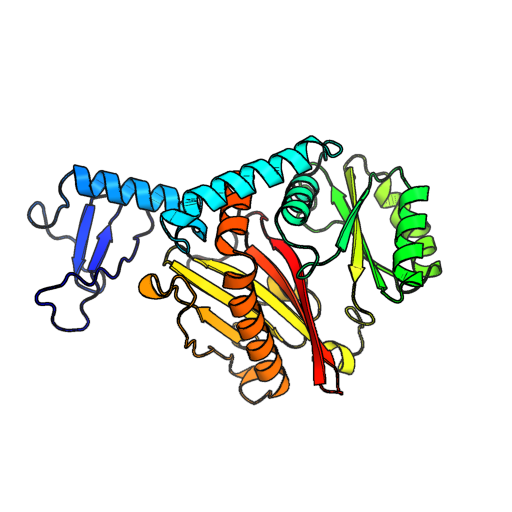4.494 1.00 72.50 235 PHE A C 1
ATOM 1910 O O . PHE A 1 235 ? 12.984 2.606 3.648 1.00 72.50 235 PHE A O 1
ATOM 1917 N N . ASP A 1 236 ? 11.512 3.495 5.098 1.00 67.81 236 ASP A N 1
ATOM 1918 C CA . ASP A 1 236 ? 11.808 4.905 4.799 1.00 67.81 236 ASP A CA 1
ATOM 1919 C C . ASP A 1 236 ? 13.169 5.358 5.366 1.00 67.81 236 ASP A C 1
ATOM 1921 O O . ASP A 1 236 ? 13.838 6.210 4.778 1.00 67.81 236 ASP A O 1
ATOM 1925 N N . ASP A 1 237 ? 13.574 4.799 6.512 1.00 68.81 237 ASP A N 1
ATOM 1926 C CA . ASP A 1 237 ? 14.845 5.111 7.179 1.00 68.81 237 ASP A CA 1
ATOM 1927 C C . ASP A 1 237 ? 16.035 4.316 6.605 1.00 68.81 237 ASP A C 1
ATOM 1929 O O . ASP A 1 237 ? 17.195 4.696 6.810 1.00 68.81 237 ASP A O 1
ATOM 1933 N N . GLU A 1 238 ? 15.772 3.219 5.890 1.00 76.56 238 GLU A N 1
ATOM 1934 C CA . GLU A 1 238 ? 16.807 2.386 5.284 1.00 76.56 238 GLU A CA 1
ATOM 1935 C C . GLU A 1 238 ? 17.421 3.067 4.053 1.00 76.56 238 GLU A C 1
ATOM 1937 O O . GLU A 1 238 ? 16.741 3.457 3.106 1.00 76.56 238 GLU A O 1
ATOM 1942 N N . LYS A 1 239 ? 18.751 3.182 4.058 1.00 72.31 239 LYS A N 1
ATOM 1943 C CA . LYS A 1 239 ? 19.528 3.859 3.006 1.00 72.31 239 LYS A CA 1
ATOM 1944 C C . LYS A 1 239 ? 20.354 2.890 2.167 1.00 72.31 239 LYS A C 1
ATOM 1946 O O . LYS A 1 239 ? 20.888 3.278 1.130 1.00 72.31 239 LYS A O 1
ATOM 1951 N N . SER A 1 240 ? 20.500 1.646 2.617 1.00 78.56 240 SER A N 1
ATOM 1952 C CA . SER A 1 240 ? 21.304 0.632 1.953 1.00 78.56 240 SER A CA 1
ATOM 1953 C C . SER A 1 240 ? 20.486 -0.121 0.910 1.00 78.56 240 SER A C 1
ATOM 1955 O O . SER A 1 240 ? 19.614 -0.923 1.241 1.00 78.56 240 SER A O 1
ATOM 1957 N N . VAL A 1 241 ? 20.824 0.080 -0.366 1.00 77.75 241 VAL A N 1
ATOM 1958 C CA . VAL A 1 241 ? 20.255 -0.685 -1.490 1.00 77.75 241 VAL A CA 1
ATOM 1959 C C . VAL A 1 241 ? 20.500 -2.195 -1.363 1.00 77.75 241 VAL A C 1
ATOM 1961 O O . VAL A 1 241 ? 19.684 -2.984 -1.833 1.00 77.75 241 VAL A O 1
ATOM 1964 N N . GLU A 1 242 ? 21.551 -2.597 -0.640 1.00 84.75 242 GLU A N 1
ATOM 1965 C CA . GLU A 1 242 ? 21.931 -3.999 -0.411 1.00 84.75 242 GLU A CA 1
ATOM 1966 C C . GLU A 1 242 ? 20.912 -4.796 0.406 1.00 84.75 242 GLU A C 1
ATOM 1968 O O . GLU A 1 242 ? 20.963 -6.025 0.449 1.00 84.75 242 GLU A O 1
ATOM 1973 N N . ARG A 1 243 ? 19.978 -4.102 1.062 1.00 88.44 243 ARG A N 1
ATOM 1974 C CA . ARG A 1 243 ? 18.937 -4.702 1.900 1.00 88.44 243 ARG A CA 1
ATOM 1975 C C . ARG A 1 243 ? 17.578 -4.755 1.215 1.00 88.44 243 ARG A C 1
ATOM 1977 O O . ARG A 1 243 ? 16.604 -5.147 1.852 1.00 88.44 243 ARG A O 1
ATOM 1984 N N . PHE A 1 244 ? 17.499 -4.400 -0.065 1.00 88.62 244 PHE A N 1
ATOM 1985 C CA . PHE A 1 244 ? 16.257 -4.429 -0.825 1.00 88.62 244 PHE A CA 1
ATOM 1986 C C . PHE A 1 244 ? 16.271 -5.483 -1.930 1.00 88.62 244 PHE A C 1
ATOM 1988 O O . PHE A 1 244 ? 17.305 -5.849 -2.487 1.00 88.62 244 PHE A O 1
ATOM 1995 N N . ILE A 1 245 ? 15.070 -5.922 -2.294 1.00 91.06 245 ILE A N 1
ATOM 1996 C CA . ILE A 1 245 ? 14.803 -6.605 -3.558 1.00 91.06 245 ILE A CA 1
ATOM 1997 C C . ILE A 1 245 ? 13.955 -5.665 -4.399 1.00 91.06 245 ILE A C 1
ATOM 1999 O O . ILE A 1 245 ? 12.891 -5.232 -3.960 1.00 91.06 245 ILE A O 1
ATOM 2003 N N . THR A 1 246 ? 14.419 -5.351 -5.603 1.00 89.44 246 THR A N 1
ATOM 2004 C CA . THR A 1 246 ? 13.745 -4.401 -6.489 1.00 89.44 246 THR A CA 1
ATOM 2005 C C . THR A 1 246 ? 13.354 -5.071 -7.793 1.00 89.44 246 THR A C 1
ATOM 2007 O O . THR A 1 246 ? 14.205 -5.587 -8.516 1.00 89.44 246 THR A O 1
ATOM 2010 N N . TYR A 1 247 ? 12.070 -5.010 -8.125 1.00 86.81 247 TYR A N 1
ATOM 2011 C CA . TYR A 1 247 ? 11.552 -5.377 -9.433 1.00 86.81 247 TYR A CA 1
ATOM 2012 C C . TYR A 1 247 ? 11.194 -4.116 -10.206 1.00 86.81 247 TYR A C 1
ATOM 2014 O O . TYR A 1 247 ? 10.455 -3.262 -9.715 1.00 86.81 247 TYR A O 1
ATOM 2022 N N . ILE A 1 248 ? 11.697 -4.029 -11.432 1.00 85.88 248 ILE A N 1
ATOM 2023 C CA . ILE A 1 248 ? 11.298 -3.012 -12.400 1.00 85.88 248 ILE A CA 1
ATOM 2024 C C . ILE A 1 248 ? 10.357 -3.705 -13.380 1.00 85.88 248 ILE A C 1
ATOM 2026 O O . ILE A 1 248 ? 10.766 -4.601 -14.118 1.00 85.88 248 ILE A O 1
ATOM 2030 N N . LEU A 1 249 ? 9.078 -3.345 -13.330 1.00 83.62 249 LEU A N 1
ATOM 2031 C CA . LEU A 1 249 ? 8.033 -3.925 -14.160 1.00 83.62 249 LEU A CA 1
ATOM 2032 C C . LEU A 1 249 ? 7.703 -2.946 -15.285 1.00 83.62 249 LEU A C 1
ATOM 2034 O O . LEU A 1 249 ? 7.272 -1.817 -15.043 1.00 83.62 249 LEU A O 1
ATOM 2038 N N . SER A 1 250 ? 7.876 -3.395 -16.523 1.00 80.50 250 SER A N 1
ATOM 2039 C CA . SER A 1 250 ? 7.452 -2.645 -17.704 1.00 80.50 250 SER A CA 1
ATOM 2040 C C . SER A 1 250 ? 5.998 -2.962 -18.047 1.00 80.50 250 SER A C 1
ATOM 2042 O O . SER A 1 250 ? 5.521 -4.081 -17.837 1.00 80.50 250 SER A O 1
ATOM 2044 N N . TYR A 1 251 ? 5.292 -1.986 -18.610 1.00 77.19 251 TYR A N 1
ATOM 2045 C CA . TYR A 1 251 ? 3.946 -2.184 -19.136 1.00 77.19 251 TYR A CA 1
ATOM 2046 C C . TYR A 1 251 ? 3.994 -2.590 -20.609 1.00 77.19 251 TYR A C 1
ATOM 2048 O O . TYR A 1 251 ? 4.614 -1.923 -21.433 1.00 77.19 251 TYR A O 1
ATOM 2056 N N . ASP A 1 252 ? 3.333 -3.695 -20.931 1.00 75.44 252 ASP A N 1
ATOM 2057 C CA . ASP A 1 252 ? 3.141 -4.188 -22.287 1.00 75.44 252 ASP A CA 1
ATOM 2058 C C . ASP A 1 252 ? 1.779 -3.697 -22.795 1.00 75.44 252 ASP A C 1
ATOM 2060 O O . ASP A 1 252 ? 0.718 -4.228 -22.448 1.00 75.44 252 ASP A O 1
ATOM 2064 N N . VAL A 1 253 ? 1.822 -2.658 -23.633 1.00 69.06 253 VAL A N 1
ATOM 2065 C CA . VAL A 1 253 ? 0.632 -2.036 -24.231 1.00 69.06 253 VAL A CA 1
ATOM 2066 C C . VAL A 1 253 ? -0.143 -3.029 -25.103 1.00 69.06 253 VAL A C 1
ATOM 2068 O O . VAL A 1 253 ? -1.370 -2.975 -25.129 1.00 69.06 253 VAL A O 1
ATOM 2071 N N . GLN A 1 254 ? 0.541 -3.964 -25.776 1.00 70.19 254 GLN A N 1
ATOM 2072 C CA . GLN A 1 254 ? -0.101 -4.950 -26.654 1.00 70.19 254 GLN A CA 1
ATOM 2073 C C . GLN A 1 254 ? -0.914 -5.965 -25.848 1.00 70.19 254 GLN A C 1
ATOM 2075 O O . GLN A 1 254 ? -1.982 -6.397 -26.275 1.00 70.19 254 GLN A O 1
ATOM 2080 N N . LYS A 1 255 ? -0.426 -6.322 -24.656 1.00 70.44 255 LYS A N 1
ATOM 2081 C CA . LYS A 1 255 ? -1.114 -7.243 -23.738 1.00 70.44 255 LYS A CA 1
ATOM 2082 C C . LYS A 1 255 ? -2.029 -6.540 -22.740 1.00 70.44 255 LYS A C 1
ATOM 2084 O O . LYS A 1 255 ? -2.697 -7.225 -21.970 1.00 70.44 255 LYS A O 1
ATOM 2089 N N . ASN A 1 256 ? -2.065 -5.203 -22.748 1.00 70.88 256 ASN A N 1
ATOM 2090 C CA . ASN A 1 256 ? -2.789 -4.387 -21.773 1.00 70.88 256 ASN A CA 1
ATOM 2091 C C . ASN A 1 256 ? -2.491 -4.841 -20.327 1.00 70.88 256 ASN A C 1
ATOM 2093 O O . ASN A 1 256 ? -3.395 -5.065 -19.522 1.00 70.88 256 ASN A O 1
ATOM 2097 N N . GLY A 1 257 ? -1.209 -5.041 -20.013 1.00 75.38 257 GLY A N 1
ATOM 2098 C CA . GLY A 1 257 ? -0.779 -5.631 -18.748 1.00 75.38 257 GLY A CA 1
ATOM 2099 C C . GLY A 1 257 ? 0.723 -5.511 -18.524 1.00 75.38 257 GLY A C 1
ATOM 2100 O O . GLY A 1 257 ? 1.441 -4.930 -19.328 1.00 75.38 257 GLY A O 1
ATOM 2101 N N . LEU A 1 258 ? 1.220 -6.049 -17.412 1.00 83.69 258 LEU A N 1
ATOM 2102 C CA . LEU A 1 258 ? 2.652 -6.011 -17.108 1.00 83.69 258 LEU A CA 1
ATOM 2103 C C . LEU A 1 258 ? 3.420 -7.061 -17.917 1.00 83.69 258 LEU A C 1
ATOM 2105 O O . LEU A 1 258 ? 2.984 -8.210 -18.027 1.00 83.69 258 LEU A O 1
ATOM 2109 N N . ALA A 1 259 ? 4.596 -6.687 -18.421 1.00 80.69 259 ALA A N 1
ATOM 2110 C CA . ALA A 1 259 ? 5.484 -7.563 -19.176 1.00 80.69 259 ALA A CA 1
ATOM 2111 C C . ALA A 1 259 ? 5.866 -8.809 -18.350 1.00 80.69 259 ALA A C 1
ATOM 2113 O O . ALA A 1 259 ?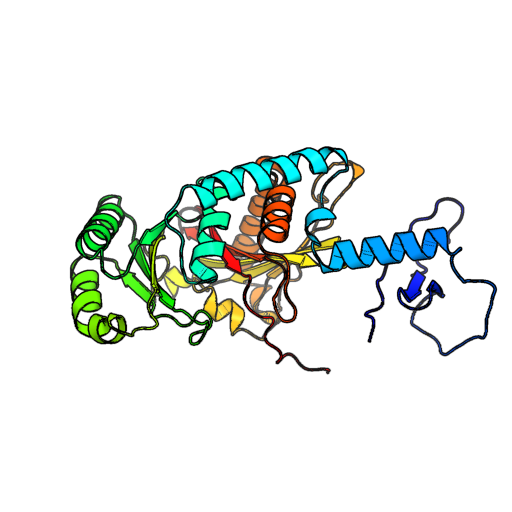 6.142 -8.678 -17.155 1.00 80.69 259 ALA A O 1
ATOM 2114 N N . PRO A 1 260 ? 5.878 -10.017 -18.944 1.00 70.69 260 PRO A N 1
ATOM 2115 C CA . PRO A 1 260 ? 5.882 -11.290 -18.213 1.00 70.69 260 PRO A CA 1
ATOM 2116 C C . PRO A 1 260 ? 7.168 -11.594 -17.434 1.00 70.69 260 PRO A C 1
ATOM 2118 O O . PRO A 1 260 ? 7.147 -12.457 -16.561 1.00 70.69 260 PRO A O 1
ATOM 2121 N N . HIS A 1 261 ? 8.270 -10.899 -17.720 1.00 69.50 261 HIS A N 1
ATOM 2122 C CA . HIS A 1 261 ? 9.556 -11.134 -17.075 1.00 69.50 261 HIS A CA 1
ATOM 2123 C C . HIS A 1 261 ? 10.082 -9.847 -16.451 1.00 69.50 261 HIS A C 1
ATOM 2125 O O . HIS A 1 261 ? 10.240 -8.840 -17.135 1.00 69.50 261 HIS A O 1
ATOM 2131 N N . ALA A 1 262 ? 10.378 -9.913 -15.157 1.00 75.62 262 ALA A N 1
ATOM 2132 C CA . ALA A 1 262 ? 11.178 -8.926 -14.455 1.00 75.62 262 ALA A CA 1
ATOM 2133 C C . ALA A 1 262 ? 12.245 -9.684 -13.670 1.00 75.62 262 ALA A C 1
ATOM 2135 O O . ALA A 1 262 ? 11.924 -10.514 -12.819 1.00 75.62 262 ALA A O 1
ATOM 2136 N N . VAL A 1 263 ? 13.511 -9.435 -13.992 1.00 81.19 263 VAL A N 1
ATOM 2137 C CA . VAL A 1 263 ? 14.622 -9.974 -13.209 1.00 81.19 263 VAL A CA 1
ATOM 2138 C C . VAL A 1 263 ? 14.775 -9.079 -11.978 1.00 81.19 263 VAL A C 1
ATOM 2140 O O . VAL A 1 263 ? 14.944 -7.867 -12.149 1.00 81.19 263 VAL A O 1
ATOM 2143 N N . PRO A 1 264 ? 14.685 -9.620 -10.750 1.00 89.00 264 PRO A N 1
ATOM 2144 C CA . PRO A 1 264 ? 14.897 -8.811 -9.562 1.00 89.00 264 PRO A CA 1
ATOM 2145 C C . PRO A 1 264 ? 16.347 -8.343 -9.482 1.00 89.00 264 PRO A C 1
ATOM 2147 O O . PRO A 1 264 ? 17.277 -9.117 -9.700 1.00 89.00 264 PRO A O 1
ATOM 2150 N N . LYS A 1 265 ? 16.537 -7.090 -9.074 1.00 91.19 265 LYS A N 1
ATOM 2151 C CA . LYS A 1 265 ? 17.797 -6.623 -8.498 1.00 91.19 265 LYS A CA 1
ATOM 2152 C C . LYS A 1 265 ? 17.767 -6.967 -7.011 1.00 91.19 265 LYS A C 1
ATOM 2154 O O . LYS A 1 265 ? 17.027 -6.338 -6.253 1.00 91.19 265 LYS A O 1
ATOM 2159 N N . VAL A 1 266 ? 18.495 -8.010 -6.630 1.00 90.75 266 VAL A N 1
ATOM 2160 C CA . VAL A 1 266 ? 18.633 -8.464 -5.240 1.00 90.75 266 VAL A CA 1
ATOM 2161 C C . VAL A 1 266 ? 19.901 -7.837 -4.677 1.00 90.75 266 VAL A C 1
ATOM 2163 O O . VAL A 1 266 ? 20.953 -7.982 -5.290 1.00 90.75 266 VAL A O 1
ATOM 2166 N N . GLY A 1 267 ? 19.793 -7.123 -3.556 1.00 89.19 267 GLY A N 1
ATOM 2167 C CA . GLY A 1 267 ? 20.962 -6.592 -2.860 1.00 89.19 267 GLY A CA 1
ATOM 2168 C C . GLY A 1 267 ? 21.872 -7.705 -2.334 1.00 89.19 267 GLY A C 1
ATOM 2169 O O . GLY A 1 267 ? 21.393 -8.780 -1.962 1.00 89.19 267 GLY A O 1
ATOM 2170 N N . ASP A 1 268 ? 23.178 -7.454 -2.275 1.00 91.25 268 ASP A N 1
ATOM 2171 C CA . ASP A 1 268 ? 24.199 -8.479 -2.043 1.00 91.25 268 ASP A CA 1
ATOM 2172 C C . ASP A 1 268 ? 24.015 -9.213 -0.709 1.00 91.25 268 ASP A C 1
ATOM 2174 O O . ASP A 1 268 ? 24.293 -10.411 -0.598 1.00 91.25 268 ASP A O 1
ATOM 2178 N N . GLN A 1 269 ? 23.478 -8.527 0.306 1.00 92.56 269 GLN A N 1
ATOM 2179 C CA . GLN A 1 269 ? 23.204 -9.116 1.622 1.00 92.56 269 GLN A CA 1
ATOM 2180 C C . GLN A 1 269 ? 22.051 -10.130 1.607 1.00 92.56 269 GLN A C 1
ATOM 2182 O O . GLN A 1 269 ? 21.884 -10.881 2.567 1.00 92.56 269 GLN A O 1
ATOM 2187 N N . LEU A 1 270 ? 21.257 -10.161 0.536 1.00 93.88 270 LEU A N 1
ATOM 2188 C CA . LEU A 1 270 ? 20.066 -10.997 0.397 1.00 93.88 270 LEU A CA 1
ATOM 2189 C C . LEU A 1 270 ? 20.230 -12.114 -0.637 1.00 93.88 270 LEU A C 1
ATOM 2191 O O . LEU A 1 270 ? 19.371 -12.991 -0.711 1.00 93.88 270 LEU A O 1
ATOM 2195 N N . THR A 1 271 ? 21.317 -12.126 -1.412 1.00 90.06 271 THR A N 1
ATOM 2196 C CA . THR A 1 271 ? 21.534 -13.080 -2.516 1.00 90.06 271 THR A CA 1
ATOM 2197 C C . THR A 1 271 ? 21.435 -14.543 -2.076 1.00 90.06 271 THR A C 1
ATOM 2199 O O . THR A 1 271 ? 20.924 -15.381 -2.815 1.00 90.06 271 THR A O 1
ATOM 2202 N N . ASN A 1 272 ? 21.858 -14.847 -0.845 1.00 94.06 272 ASN A N 1
ATOM 2203 C CA . ASN A 1 272 ? 21.787 -16.192 -0.265 1.00 94.06 272 ASN A CA 1
ATOM 2204 C C . ASN A 1 272 ? 20.609 -16.382 0.711 1.00 94.06 272 ASN A C 1
ATOM 2206 O O . ASN A 1 272 ? 20.481 -17.442 1.326 1.00 94.06 272 ASN A O 1
ATOM 2210 N N . ASP A 1 273 ? 19.736 -15.382 0.865 1.00 95.94 273 ASP A N 1
ATOM 2211 C CA . ASP A 1 273 ? 18.564 -15.464 1.734 1.00 95.94 273 ASP A CA 1
ATOM 2212 C C . ASP A 1 273 ? 17.337 -15.959 0.953 1.00 95.94 273 ASP A C 1
ATOM 2214 O O . ASP A 1 273 ? 16.572 -15.207 0.342 1.00 95.94 273 ASP A O 1
ATOM 2218 N N . SER A 1 274 ? 17.130 -17.276 0.994 1.00 95.12 274 SER A N 1
ATOM 2219 C CA . SER A 1 274 ? 16.000 -17.923 0.315 1.00 95.12 274 SER A CA 1
ATOM 2220 C C . SER A 1 274 ? 14.625 -17.417 0.776 1.00 95.12 274 SER A C 1
ATOM 2222 O O . SER A 1 274 ? 13.680 -17.412 -0.017 1.00 95.12 274 SER A O 1
ATOM 2224 N N . LEU A 1 275 ? 14.487 -16.971 2.031 1.00 95.19 275 LEU A N 1
ATOM 2225 C CA . LEU A 1 275 ? 13.220 -16.467 2.554 1.00 95.19 275 LEU A CA 1
ATOM 2226 C C . LEU A 1 275 ? 12.953 -15.049 2.044 1.00 95.19 275 LEU A C 1
ATOM 2228 O O . LEU A 1 275 ? 11.829 -14.769 1.624 1.00 95.19 275 LEU A O 1
ATOM 2232 N N . ALA A 1 276 ? 13.972 -14.189 2.015 1.00 95.88 276 ALA A N 1
ATOM 2233 C CA . ALA A 1 276 ? 13.895 -12.863 1.409 1.00 95.88 276 ALA A CA 1
ATOM 2234 C C . ALA A 1 276 ? 13.491 -12.944 -0.069 1.00 95.88 276 ALA A C 1
ATOM 2236 O O . ALA A 1 276 ? 12.533 -12.292 -0.488 1.00 95.88 276 ALA A O 1
ATOM 2237 N N . VAL A 1 277 ? 14.160 -13.800 -0.851 1.00 95.19 277 VAL A N 1
ATOM 2238 C CA . VAL A 1 277 ? 13.858 -13.997 -2.280 1.00 95.19 277 VAL A CA 1
ATOM 2239 C C . VAL A 1 277 ? 12.436 -14.525 -2.480 1.00 95.19 277 VAL A C 1
ATOM 2241 O O . VAL A 1 277 ? 11.717 -14.067 -3.376 1.00 95.19 277 VAL A O 1
ATOM 2244 N N . ARG A 1 278 ? 11.985 -15.443 -1.616 1.00 95.44 278 ARG A N 1
ATOM 2245 C CA . ARG A 1 278 ? 10.610 -15.955 -1.642 1.00 95.44 278 ARG A CA 1
ATOM 2246 C C . ARG A 1 278 ? 9.585 -14.868 -1.313 1.00 95.44 278 ARG A C 1
ATOM 2248 O O . ARG A 1 278 ? 8.572 -14.790 -2.004 1.00 95.44 278 ARG A O 1
ATOM 2255 N N . LEU A 1 279 ? 9.841 -14.024 -0.309 1.00 95.75 279 LEU A N 1
ATOM 2256 C CA . LEU A 1 279 ? 9.005 -12.861 0.016 1.00 95.75 279 LEU A CA 1
ATOM 2257 C C . LEU A 1 279 ? 8.916 -11.902 -1.175 1.00 95.75 279 LEU A C 1
ATOM 2259 O O . LEU A 1 279 ? 7.813 -11.543 -1.583 1.00 95.75 279 LEU A O 1
ATOM 2263 N N . GLY A 1 280 ? 10.056 -11.552 -1.777 1.00 95.06 280 GLY A N 1
ATOM 2264 C CA . GLY A 1 280 ? 10.108 -10.674 -2.945 1.00 95.06 280 GLY A CA 1
ATOM 2265 C C . GLY A 1 280 ? 9.313 -11.226 -4.130 1.00 95.06 280 GLY A C 1
ATOM 2266 O O . GLY A 1 280 ? 8.492 -10.515 -4.705 1.00 95.06 280 GLY A O 1
ATOM 2267 N N . SER A 1 281 ? 9.504 -12.507 -4.454 1.00 94.50 281 SER A N 1
ATOM 2268 C CA . SER A 1 281 ? 8.783 -13.176 -5.549 1.00 94.50 281 SER A CA 1
ATOM 2269 C C . SER A 1 281 ? 7.274 -13.220 -5.299 1.00 94.50 281 SER A C 1
ATOM 2271 O O . SER A 1 281 ? 6.476 -12.969 -6.197 1.00 94.50 281 SER A O 1
ATOM 2273 N N . LEU A 1 282 ? 6.871 -13.517 -4.063 1.00 95.25 282 LEU A N 1
ATOM 2274 C CA . LEU A 1 282 ? 5.466 -13.593 -3.681 1.00 95.25 282 LEU A CA 1
ATOM 2275 C C . LEU A 1 282 ? 4.767 -12.224 -3.793 1.00 95.25 282 LEU A C 1
ATOM 2277 O O . LEU A 1 282 ? 3.638 -12.145 -4.292 1.00 95.25 282 LEU A O 1
ATOM 2281 N N . VAL A 1 283 ? 5.431 -11.154 -3.342 1.00 95.69 283 VAL A N 1
ATOM 2282 C CA . VAL A 1 283 ? 4.925 -9.778 -3.457 1.00 95.69 283 VAL A CA 1
ATOM 2283 C C . VAL A 1 283 ? 4.778 -9.382 -4.922 1.00 95.69 283 VAL A C 1
ATOM 2285 O O . VAL A 1 283 ? 3.695 -8.947 -5.310 1.00 95.69 283 VAL A O 1
ATOM 2288 N N . GLU A 1 284 ? 5.811 -9.576 -5.746 1.00 94.44 284 GLU A N 1
ATOM 2289 C CA . GLU A 1 284 ? 5.774 -9.218 -7.171 1.00 94.44 284 GLU A CA 1
ATOM 2290 C C . GLU A 1 284 ? 4.622 -9.913 -7.906 1.00 94.44 284 GLU A C 1
ATOM 2292 O O . GLU A 1 284 ? 3.807 -9.242 -8.547 1.00 94.44 284 GLU A O 1
ATOM 2297 N N . GLN A 1 285 ? 4.485 -11.231 -7.740 1.00 93.31 285 GLN A N 1
ATOM 2298 C CA . GLN A 1 285 ? 3.442 -12.011 -8.412 1.00 93.31 285 GLN A CA 1
ATOM 2299 C C . GLN A 1 285 ? 2.042 -11.547 -8.008 1.00 93.31 285 GLN A C 1
ATOM 2301 O O . GLN A 1 285 ? 1.124 -11.463 -8.832 1.00 93.31 285 GLN A O 1
ATOM 2306 N N . THR A 1 286 ? 1.873 -11.215 -6.730 1.00 94.81 286 THR A N 1
ATOM 2307 C CA . THR A 1 286 ? 0.596 -10.744 -6.195 1.00 94.81 286 THR A CA 1
ATOM 2308 C C . THR A 1 286 ? 0.265 -9.345 -6.694 1.00 94.81 286 THR A C 1
ATOM 2310 O O . THR A 1 286 ? -0.851 -9.121 -7.165 1.00 94.81 286 THR A O 1
ATOM 2313 N N . VAL A 1 287 ? 1.231 -8.424 -6.668 1.00 92.38 287 VAL A N 1
ATOM 2314 C CA . VAL A 1 287 ? 1.074 -7.069 -7.210 1.00 92.38 287 VAL A CA 1
ATOM 2315 C C . VAL A 1 287 ? 0.724 -7.127 -8.694 1.00 92.38 287 VAL A C 1
ATOM 2317 O O . VAL A 1 287 ? -0.234 -6.482 -9.120 1.00 92.38 287 VAL A O 1
ATOM 2320 N N . ARG A 1 288 ? 1.414 -7.965 -9.473 1.00 91.25 288 ARG A N 1
ATOM 2321 C CA . ARG A 1 288 ? 1.120 -8.193 -10.893 1.00 91.25 288 ARG A CA 1
ATOM 2322 C C . ARG A 1 288 ? -0.306 -8.683 -11.122 1.00 91.25 288 ARG A C 1
ATOM 2324 O O . ARG A 1 288 ? -1.005 -8.169 -11.999 1.00 91.25 288 ARG A O 1
ATOM 2331 N N . LYS A 1 289 ? -0.761 -9.655 -10.327 1.00 91.62 289 LYS A N 1
ATOM 2332 C CA . LYS A 1 289 ? -2.141 -10.151 -10.389 1.00 91.62 289 LYS A CA 1
ATOM 2333 C C . LYS A 1 289 ? -3.135 -9.035 -10.080 1.00 91.62 289 LYS A C 1
ATOM 2335 O O . LYS A 1 289 ? -4.090 -8.841 -10.832 1.00 91.62 289 LYS A O 1
ATOM 2340 N N . TRP A 1 290 ? -2.908 -8.285 -9.003 1.00 92.88 290 TRP A N 1
ATOM 2341 C CA . TRP A 1 290 ? -3.788 -7.191 -8.603 1.00 92.88 290 TRP A CA 1
ATOM 2342 C C . TRP A 1 290 ? -3.840 -6.072 -9.631 1.00 92.88 290 TRP A C 1
ATOM 2344 O O . TRP A 1 290 ? -4.913 -5.508 -9.841 1.00 92.88 290 TRP A O 1
ATOM 2354 N N . PHE A 1 291 ? -2.721 -5.802 -10.306 1.00 89.56 291 PHE A N 1
ATOM 2355 C CA . PHE A 1 291 ? -2.623 -4.783 -11.341 1.00 89.56 291 PHE A CA 1
ATOM 2356 C C . PHE A 1 291 ? -3.734 -4.925 -12.382 1.00 89.56 291 PHE A C 1
ATOM 2358 O O . PHE A 1 291 ? -4.448 -3.964 -12.663 1.00 89.56 291 PHE A O 1
ATOM 2365 N N . THR A 1 292 ? -3.943 -6.156 -12.853 1.00 87.38 292 THR A N 1
ATOM 2366 C CA . THR A 1 292 ? -4.989 -6.488 -13.829 1.00 87.38 292 THR A CA 1
ATOM 2367 C C . THR A 1 292 ? -6.336 -6.737 -13.151 1.00 87.38 292 THR A C 1
ATOM 2369 O O . THR A 1 292 ? -7.345 -6.159 -13.543 1.00 87.38 292 THR A O 1
ATOM 2372 N N . GLN A 1 293 ? -6.371 -7.564 -12.099 1.00 91.88 293 GLN A N 1
ATOM 2373 C CA . GLN A 1 293 ? -7.615 -7.993 -11.449 1.00 91.88 293 GLN A CA 1
ATOM 2374 C C . GLN A 1 293 ? -8.423 -6.823 -10.869 1.00 91.88 293 GLN A C 1
ATOM 2376 O O . GLN A 1 293 ? -9.653 -6.843 -10.895 1.00 91.88 293 GLN A O 1
ATOM 2381 N N . TYR A 1 294 ? -7.740 -5.813 -10.330 1.00 92.62 294 TYR A N 1
ATOM 2382 C CA . TYR A 1 294 ? -8.372 -4.700 -9.627 1.00 92.62 294 TYR A CA 1
ATOM 2383 C C . TYR A 1 294 ? -8.234 -3.359 -10.346 1.00 92.62 294 TYR A C 1
ATOM 2385 O O . TYR A 1 294 ? -8.752 -2.368 -9.828 1.00 92.62 294 TYR A O 1
ATOM 2393 N N . ASN A 1 295 ? -7.627 -3.322 -11.540 1.00 91.56 295 ASN A N 1
ATOM 2394 C CA . ASN A 1 295 ? -7.349 -2.092 -12.292 1.00 91.56 295 ASN A CA 1
ATOM 2395 C C . ASN A 1 295 ? -6.549 -1.084 -11.444 1.00 91.56 295 ASN A C 1
ATOM 2397 O O . ASN A 1 295 ? -6.964 0.065 -11.266 1.00 91.56 295 ASN A O 1
ATOM 2401 N N . LEU A 1 296 ? -5.445 -1.539 -10.830 1.00 91.88 296 LEU A N 1
ATOM 2402 C CA . LEU A 1 296 ? -4.720 -0.732 -9.836 1.00 91.88 296 LEU A CA 1
ATOM 2403 C C . LEU A 1 296 ? -4.205 0.585 -10.418 1.00 91.88 296 LEU A C 1
ATOM 2405 O O . LEU A 1 296 ? -4.364 1.613 -9.767 1.00 91.88 296 LEU A O 1
ATOM 2409 N N . ALA A 1 297 ? -3.653 0.584 -11.635 1.00 90.81 297 ALA A N 1
ATOM 2410 C CA . ALA A 1 297 ? -3.172 1.815 -12.264 1.00 90.81 297 ALA A CA 1
ATOM 2411 C C . ALA A 1 297 ? -4.288 2.845 -12.459 1.00 90.81 297 ALA A C 1
ATOM 2413 O O . ALA A 1 297 ? -4.091 4.017 -12.166 1.00 90.81 297 ALA A O 1
ATOM 2414 N N . GLN A 1 298 ? -5.481 2.418 -12.877 1.00 92.44 298 GLN A N 1
ATOM 2415 C CA . GLN A 1 298 ? -6.621 3.313 -13.069 1.00 92.44 298 GLN A CA 1
ATOM 2416 C C . GLN A 1 298 ? -7.114 3.894 -11.739 1.00 92.44 298 GLN A C 1
ATOM 2418 O O . GLN A 1 298 ? -7.481 5.064 -11.678 1.00 92.44 298 GLN A O 1
ATOM 2423 N N . ARG A 1 299 ? -7.116 3.095 -10.665 1.00 93.69 299 ARG A N 1
ATOM 2424 C CA . ARG A 1 299 ? -7.499 3.557 -9.320 1.00 93.69 299 ARG A CA 1
ATOM 2425 C C . ARG A 1 299 ? -6.471 4.523 -8.736 1.00 93.69 299 ARG A C 1
ATOM 2427 O O . ARG A 1 299 ? -6.859 5.525 -8.149 1.00 93.69 299 ARG A O 1
ATOM 2434 N N . LEU A 1 300 ? -5.182 4.254 -8.933 1.00 92.50 300 LEU A N 1
ATOM 2435 C CA . LEU A 1 300 ? -4.106 5.147 -8.501 1.00 92.50 300 LEU A CA 1
ATOM 2436 C C . LEU A 1 300 ? -4.095 6.441 -9.310 1.00 92.50 300 LEU A C 1
ATOM 2438 O O . LEU A 1 300 ? -4.015 7.510 -8.718 1.00 92.50 300 LEU A O 1
ATOM 2442 N N . ALA A 1 301 ? -4.312 6.364 -10.624 1.00 91.50 301 ALA A N 1
ATOM 2443 C CA . ALA A 1 301 ? -4.511 7.540 -11.459 1.00 91.50 301 ALA A CA 1
ATOM 2444 C C . ALA A 1 301 ? -5.701 8.375 -10.971 1.00 91.50 301 ALA A C 1
ATOM 2446 O O . ALA A 1 301 ? -5.564 9.585 -10.833 1.00 91.50 301 ALA A O 1
ATOM 2447 N N . ALA A 1 302 ? -6.837 7.742 -10.656 1.00 92.62 302 ALA A N 1
ATOM 2448 C CA . ALA A 1 302 ? -8.006 8.428 -10.111 1.00 92.62 302 ALA A CA 1
ATOM 2449 C C . ALA A 1 302 ? -7.715 9.100 -8.759 1.00 92.62 302 ALA A C 1
ATOM 2451 O O . ALA A 1 302 ? -8.115 10.245 -8.557 1.00 92.62 302 ALA A O 1
ATOM 2452 N N . LEU A 1 303 ? -6.988 8.429 -7.858 1.00 91.12 303 LEU A N 1
ATOM 2453 C CA . LEU A 1 303 ? -6.545 9.010 -6.587 1.00 91.12 303 LEU A CA 1
ATOM 2454 C C . LEU A 1 303 ? -5.620 10.213 -6.796 1.00 91.12 303 LEU A C 1
ATOM 2456 O O . LEU A 1 303 ? -5.781 11.217 -6.111 1.00 91.12 303 LEU A O 1
ATOM 2460 N N . THR A 1 304 ? -4.697 10.141 -7.758 1.00 89.25 304 THR A N 1
ATOM 2461 C CA . THR A 1 304 ? -3.821 11.264 -8.123 1.00 89.25 304 THR A CA 1
ATOM 2462 C C . THR A 1 304 ? -4.588 12.421 -8.776 1.00 89.25 304 THR A C 1
ATOM 2464 O O . THR A 1 304 ? -4.178 13.564 -8.633 1.00 89.25 304 THR A O 1
ATOM 2467 N N . GLU A 1 305 ? -5.721 12.184 -9.450 1.00 89.44 305 GLU A N 1
ATOM 2468 C CA . GLU A 1 305 ? -6.585 13.284 -9.924 1.00 89.44 305 GLU A CA 1
ATOM 2469 C C . GLU A 1 305 ? -7.310 13.994 -8.767 1.00 89.44 305 GLU A C 1
ATOM 2471 O O . GLU A 1 305 ? -7.491 15.209 -8.817 1.00 89.44 305 GLU A O 1
ATOM 2476 N N . ILE A 1 306 ? -7.711 13.255 -7.724 1.00 88.56 306 ILE A N 1
ATOM 2477 C CA . ILE A 1 306 ? -8.378 13.818 -6.534 1.00 88.56 306 ILE A CA 1
ATOM 2478 C C . ILE A 1 306 ? -7.373 14.566 -5.652 1.00 88.56 306 ILE A C 1
ATOM 2480 O O . ILE A 1 306 ? -7.658 15.662 -5.178 1.00 88.56 306 ILE A O 1
ATOM 2484 N N . PHE A 1 307 ? -6.193 13.978 -5.453 1.00 82.75 307 PHE A N 1
ATOM 2485 C CA . PHE A 1 307 ? -5.087 14.558 -4.696 1.00 82.75 307 PHE A CA 1
ATOM 2486 C C . PHE A 1 307 ? -3.896 14.765 -5.633 1.00 82.75 307 PHE A C 1
ATOM 2488 O O . PHE A 1 307 ? -2.985 13.929 -5.654 1.00 82.75 307 PHE A O 1
ATOM 2495 N N . PRO A 1 308 ? -3.907 15.849 -6.431 1.00 74.62 308 PRO A N 1
ATOM 2496 C CA . PRO A 1 308 ? -2.826 16.140 -7.357 1.00 74.62 308 PRO A CA 1
ATOM 2497 C C . PRO A 1 308 ? -1.503 16.320 -6.620 1.00 74.62 308 PRO A C 1
ATOM 2499 O O . PRO A 1 308 ? -1.454 16.783 -5.478 1.00 74.62 308 PRO A O 1
ATOM 2502 N N . VAL A 1 309 ? -0.423 15.962 -7.314 1.00 70.00 309 VAL A N 1
ATOM 2503 C CA . VAL A 1 309 ? 0.943 16.148 -6.829 1.00 70.00 309 VAL A CA 1
ATOM 2504 C C . VAL A 1 309 ? 1.213 17.647 -6.712 1.00 70.00 309 VAL A C 1
ATOM 2506 O O . VAL A 1 309 ? 1.432 18.342 -7.705 1.00 70.00 309 VAL A O 1
ATOM 2509 N N . GLU A 1 310 ? 1.149 18.158 -5.489 1.00 67.31 310 GLU A N 1
ATOM 2510 C CA . GLU A 1 310 ? 1.537 19.528 -5.175 1.00 67.31 310 GLU A CA 1
ATOM 2511 C C . GLU A 1 310 ? 3.062 19.672 -5.168 1.00 67.31 310 GLU A C 1
ATOM 2513 O O . GLU A 1 310 ? 3.809 18.703 -5.009 1.00 67.31 310 GLU A O 1
ATOM 2518 N N . ALA A 1 311 ? 3.548 20.905 -5.330 1.00 54.12 311 ALA A N 1
ATOM 2519 C CA . ALA A 1 311 ? 4.975 21.184 -5.269 1.00 54.12 311 ALA A CA 1
ATOM 2520 C C . ALA A 1 311 ? 5.556 20.700 -3.929 1.00 54.12 311 ALA A C 1
ATOM 2522 O O . ALA A 1 311 ? 5.139 21.139 -2.859 1.00 54.12 311 ALA A O 1
ATOM 2523 N N . GLY A 1 312 ? 6.529 19.791 -4.005 1.00 54.09 312 GLY A N 1
ATOM 2524 C CA . GLY A 1 312 ? 7.150 19.194 -2.828 1.00 54.09 312 GLY A CA 1
ATOM 2525 C C . GLY A 1 312 ? 6.429 17.968 -2.273 1.00 54.09 312 GLY A C 1
ATOM 2526 O O . GLY A 1 312 ? 6.839 17.531 -1.210 1.00 54.09 312 GLY A O 1
ATOM 2527 N N . TYR A 1 313 ? 5.432 17.396 -2.960 1.00 58.72 313 TYR A N 1
ATOM 2528 C CA . TYR A 1 313 ? 4.786 16.117 -2.624 1.00 58.72 313 TYR A CA 1
ATOM 2529 C C . TYR A 1 313 ? 5.167 14.996 -3.587 1.00 58.72 313 TYR A C 1
ATOM 2531 O O . TYR A 1 313 ? 5.482 15.238 -4.753 1.00 58.72 313 TYR A O 1
ATOM 2539 N N . SER A 1 314 ? 5.228 13.770 -3.067 1.00 66.62 314 SER A N 1
ATOM 2540 C CA . SER A 1 314 ? 5.523 12.586 -3.873 1.00 66.62 314 SER A CA 1
ATOM 2541 C C . SER A 1 314 ? 4.302 12.163 -4.690 1.00 66.62 314 SER A C 1
ATOM 2543 O O . SER A 1 314 ? 3.160 12.425 -4.323 1.00 66.62 314 SER A O 1
ATOM 2545 N N . VAL A 1 315 ? 4.538 11.502 -5.825 1.00 71.62 315 VAL A N 1
ATOM 2546 C CA . VAL A 1 315 ? 3.465 10.806 -6.544 1.00 71.62 315 VAL A CA 1
ATOM 2547 C C . VAL A 1 315 ? 2.883 9.743 -5.607 1.00 71.62 315 VAL A C 1
ATOM 2549 O O . VAL A 1 315 ? 3.672 8.985 -5.033 1.00 71.62 315 VAL A O 1
ATOM 2552 N N . PRO A 1 316 ? 1.545 9.619 -5.493 1.00 77.19 316 PRO A N 1
ATOM 2553 C CA . PRO A 1 316 ? 0.938 8.608 -4.644 1.00 77.19 316 PRO A CA 1
ATOM 2554 C C . PRO A 1 316 ? 1.484 7.212 -4.956 1.00 77.19 316 PRO A C 1
ATOM 2556 O O . PRO A 1 316 ? 1.368 6.729 -6.086 1.00 77.19 316 PRO A O 1
ATOM 2559 N N . SER A 1 317 ? 2.088 6.570 -3.960 1.00 84.62 317 SER A N 1
ATOM 2560 C CA . SER A 1 317 ? 2.662 5.226 -4.065 1.00 84.62 317 SER A CA 1
ATOM 2561 C C . SER A 1 317 ? 2.020 4.300 -3.046 1.00 84.62 317 SER A C 1
ATOM 2563 O O . SER A 1 317 ? 1.730 4.696 -1.918 1.00 84.62 317 SER A O 1
ATOM 2565 N N . LEU A 1 318 ? 1.753 3.058 -3.443 1.00 89.94 318 LEU A N 1
ATOM 2566 C CA . LEU A 1 318 ? 1.190 2.089 -2.512 1.00 89.94 318 LEU A CA 1
ATOM 2567 C C . LEU A 1 318 ? 2.284 1.597 -1.580 1.00 89.94 318 LEU A C 1
ATOM 2569 O O . LEU A 1 318 ? 3.349 1.193 -2.037 1.00 89.94 318 LEU A O 1
ATOM 2573 N N . GLN A 1 319 ? 1.984 1.571 -0.291 1.00 89.06 319 GLN A N 1
ATOM 2574 C CA . GLN A 1 319 ? 2.797 0.910 0.713 1.00 89.06 319 GLN A CA 1
ATOM 2575 C C . GLN A 1 319 ? 2.041 -0.308 1.212 1.00 89.06 319 GLN A C 1
ATOM 2577 O O . GLN A 1 319 ? 0.841 -0.255 1.483 1.00 89.06 319 GLN A O 1
ATOM 2582 N N . GLY A 1 320 ? 2.732 -1.425 1.347 1.00 91.50 320 GLY A N 1
ATOM 2583 C CA . GLY A 1 320 ? 2.123 -2.667 1.766 1.00 91.50 320 GLY A CA 1
ATOM 2584 C C . GLY A 1 320 ? 3.087 -3.542 2.528 1.00 91.50 320 GLY A C 1
ATOM 2585 O O . GLY A 1 320 ? 4.261 -3.229 2.715 1.00 91.50 320 GLY A O 1
ATOM 2586 N N . GLN A 1 321 ? 2.543 -4.635 3.044 1.00 92.19 321 GLN A N 1
ATOM 2587 C CA . GLN A 1 321 ? 3.289 -5.582 3.854 1.00 92.19 321 GLN A CA 1
ATOM 2588 C C . GLN A 1 321 ? 2.880 -7.003 3.495 1.00 92.19 321 GLN A C 1
ATOM 2590 O O . GLN A 1 321 ? 1.792 -7.233 2.958 1.00 92.19 321 GLN A O 1
ATOM 2595 N N . ALA A 1 322 ? 3.759 -7.954 3.777 1.00 94.44 322 ALA A N 1
ATOM 2596 C CA . ALA A 1 322 ? 3.491 -9.370 3.584 1.00 94.44 322 ALA A CA 1
ATOM 2597 C C . ALA A 1 322 ? 4.043 -10.204 4.737 1.00 94.44 322 ALA A C 1
ATOM 2599 O O . ALA A 1 322 ? 4.904 -9.748 5.494 1.00 94.44 322 ALA A O 1
ATOM 2600 N N . ARG A 1 323 ? 3.556 -11.442 4.839 1.00 95.00 323 ARG A N 1
ATOM 2601 C CA . ARG A 1 323 ? 4.122 -12.484 5.700 1.00 95.00 323 ARG A CA 1
ATOM 2602 C C . ARG A 1 323 ? 4.047 -13.843 5.025 1.00 95.00 323 ARG A C 1
ATOM 2604 O O . ARG A 1 323 ? 3.022 -14.160 4.424 1.00 95.00 323 ARG A O 1
ATOM 2611 N N . ILE A 1 324 ? 5.069 -14.670 5.225 1.00 95.19 324 ILE A N 1
ATOM 2612 C CA . ILE A 1 324 ? 5.041 -16.110 4.938 1.00 95.19 324 ILE A CA 1
ATOM 2613 C C . ILE A 1 324 ? 5.175 -16.877 6.255 1.00 95.19 324 ILE A C 1
ATOM 2615 O O . ILE A 1 324 ? 6.184 -16.769 6.945 1.00 95.19 324 ILE A O 1
ATOM 2619 N N . TYR A 1 325 ? 4.158 -17.658 6.604 1.00 92.62 325 TYR A N 1
ATOM 2620 C CA . TYR A 1 325 ? 4.163 -18.506 7.793 1.00 92.62 325 TYR A CA 1
ATOM 2621 C C . TYR A 1 325 ? 5.069 -19.735 7.600 1.00 92.62 325 TYR A C 1
ATOM 2623 O O . TYR A 1 325 ? 5.299 -20.158 6.461 1.00 92.62 325 TYR A O 1
ATOM 2631 N N . PRO A 1 326 ? 5.537 -20.370 8.695 1.00 90.19 326 PRO A N 1
ATOM 2632 C CA . PRO A 1 326 ? 6.329 -21.599 8.614 1.00 90.19 326 PRO A CA 1
ATOM 2633 C C . PRO A 1 326 ? 5.636 -22.743 7.857 1.00 90.19 326 PRO A C 1
ATOM 2635 O O . PRO A 1 326 ? 6.305 -23.525 7.192 1.00 90.19 326 PRO A O 1
ATOM 2638 N N . ASP A 1 327 ? 4.302 -22.813 7.905 1.00 91.06 327 ASP A N 1
ATOM 2639 C CA . ASP A 1 327 ? 3.493 -23.809 7.185 1.00 91.06 327 ASP A CA 1
ATOM 2640 C C . ASP A 1 327 ? 3.271 -23.469 5.695 1.00 91.06 327 ASP A C 1
ATOM 2642 O O . ASP A 1 327 ? 2.541 -24.164 4.992 1.00 91.06 327 ASP A O 1
ATOM 2646 N N . GLY A 1 328 ? 3.885 -22.391 5.197 1.00 88.69 328 GLY A N 1
ATOM 2647 C CA . GLY A 1 328 ? 3.799 -21.949 3.807 1.00 88.69 328 GLY A CA 1
ATOM 2648 C C . GLY A 1 328 ? 2.561 -21.117 3.467 1.00 88.69 328 GLY A C 1
ATOM 2649 O O . GLY A 1 328 ? 2.508 -20.561 2.362 1.00 88.69 328 GLY A O 1
ATOM 2650 N N . LYS A 1 329 ? 1.602 -20.961 4.392 1.00 93.00 329 LYS A N 1
ATOM 2651 C CA . LYS A 1 329 ? 0.533 -19.966 4.233 1.00 93.00 329 LYS A CA 1
ATOM 2652 C C . LYS A 1 329 ? 1.140 -18.570 4.178 1.00 93.00 329 LYS A C 1
ATOM 2654 O O . LYS A 1 329 ? 2.248 -18.334 4.657 1.00 93.00 329 LYS A O 1
ATOM 2659 N N . HIS A 1 330 ? 0.414 -17.620 3.609 1.00 94.50 330 HIS A N 1
ATOM 2660 C CA . HIS A 1 330 ? 0.890 -16.249 3.505 1.00 94.50 330 HIS A CA 1
ATOM 2661 C C . HIS A 1 330 ? -0.263 -15.258 3.404 1.00 94.50 330 HIS A C 1
ATOM 2663 O O . HIS A 1 330 ? -1.395 -15.622 3.086 1.00 94.50 330 HIS A O 1
ATOM 2669 N N . TRP A 1 331 ? 0.051 -13.993 3.651 1.00 93.69 331 TRP A N 1
ATOM 2670 C CA . TRP A 1 331 ? -0.816 -12.868 3.330 1.00 93.69 331 TRP A CA 1
ATOM 2671 C C . TRP A 1 331 ? 0.014 -11.726 2.758 1.00 93.69 331 TRP A C 1
ATOM 2673 O O . TRP A 1 331 ? 1.198 -11.586 3.067 1.00 93.69 331 TRP A O 1
ATOM 2683 N N . ILE A 1 332 ? -0.631 -10.908 1.930 1.00 95.12 332 ILE A N 1
ATOM 2684 C CA . ILE A 1 332 ? -0.086 -9.668 1.376 1.00 95.12 332 ILE A CA 1
ATOM 2685 C C . ILE A 1 332 ? -1.219 -8.660 1.375 1.00 95.12 332 ILE A C 1
ATOM 2687 O O . ILE A 1 332 ? -2.316 -8.985 0.921 1.00 95.12 332 ILE A O 1
ATOM 2691 N N . LEU A 1 333 ? -0.969 -7.465 1.900 1.00 93.69 333 LEU A N 1
ATOM 2692 C CA . LEU A 1 333 ? -1.972 -6.411 2.016 1.00 93.69 333 LEU A CA 1
ATOM 2693 C C . LEU A 1 333 ? -1.344 -5.043 1.756 1.00 93.69 333 LEU A C 1
ATOM 2695 O O . LEU A 1 333 ? -0.214 -4.778 2.169 1.00 93.69 333 LEU A O 1
ATOM 2699 N N . ILE A 1 334 ? -2.106 -4.167 1.108 1.00 93.00 334 ILE A N 1
ATOM 2700 C CA . ILE A 1 334 ? -1.810 -2.739 1.004 1.00 93.00 334 ILE A CA 1
ATOM 2701 C C . ILE A 1 334 ? -2.183 -2.084 2.333 1.00 93.00 334 ILE A C 1
ATOM 2703 O O . ILE A 1 334 ? -3.296 -2.254 2.831 1.00 93.00 334 ILE A O 1
ATOM 2707 N N . TYR A 1 335 ? -1.241 -1.356 2.907 1.00 85.25 335 TYR A N 1
ATOM 2708 C CA . TYR A 1 335 ? -1.360 -0.721 4.209 1.00 85.25 335 TYR A CA 1
ATOM 2709 C C . TYR A 1 335 ? -1.762 0.737 4.123 1.00 85.25 335 TYR A C 1
ATOM 2711 O O . TYR A 1 335 ? -2.592 1.178 4.904 1.00 85.25 335 TYR A O 1
ATOM 2719 N N . ASP A 1 336 ? -1.136 1.472 3.220 1.00 81.88 336 ASP A N 1
ATOM 2720 C CA . ASP A 1 336 ? -1.254 2.920 3.163 1.00 81.88 336 ASP A CA 1
ATOM 2721 C C . ASP A 1 336 ? -0.937 3.371 1.731 1.00 81.88 336 ASP A C 1
ATOM 2723 O O . ASP A 1 336 ? -0.403 2.609 0.913 1.00 81.88 336 ASP A O 1
ATOM 2727 N N . ILE A 1 337 ? -1.254 4.622 1.439 1.00 82.94 337 ILE A N 1
ATOM 2728 C CA . ILE A 1 337 ? -0.729 5.342 0.294 1.00 82.94 337 ILE A CA 1
ATOM 2729 C C . ILE A 1 337 ? 0.241 6.408 0.803 1.00 82.94 337 ILE A C 1
ATOM 2731 O O . ILE A 1 337 ? -0.108 7.281 1.604 1.00 82.94 337 ILE A O 1
ATOM 2735 N N . ASN A 1 338 ? 1.487 6.334 0.344 1.00 76.81 338 ASN A N 1
ATOM 2736 C CA . ASN A 1 338 ? 2.440 7.399 0.581 1.00 76.81 338 ASN A CA 1
ATOM 2737 C C . ASN A 1 338 ? 2.157 8.521 -0.416 1.00 76.81 338 ASN A C 1
ATOM 2739 O O . ASN A 1 338 ? 2.319 8.352 -1.624 1.00 76.81 338 ASN A O 1
ATOM 2743 N N . ASN A 1 339 ? 1.691 9.637 0.128 1.00 69.94 339 ASN A N 1
ATOM 2744 C CA . ASN A 1 339 ? 1.516 10.915 -0.547 1.00 69.94 339 ASN A CA 1
ATOM 2745 C C . ASN A 1 339 ? 2.108 12.014 0.345 1.00 69.94 339 ASN A C 1
ATOM 2747 O O . ASN A 1 339 ? 1.532 13.090 0.493 1.00 69.94 339 ASN A O 1
ATOM 2751 N N . ASP A 1 340 ? 3.199 11.691 1.041 1.00 64.75 340 ASP A N 1
ATOM 2752 C CA . ASP A 1 340 ? 3.885 12.630 1.914 1.00 64.75 340 ASP A CA 1
ATOM 2753 C C . ASP A 1 340 ? 4.763 13.572 1.070 1.00 64.75 340 ASP A C 1
ATOM 2755 O O . ASP A 1 340 ? 5.096 13.263 -0.089 1.00 64.75 340 ASP A O 1
ATOM 2759 N N . PRO A 1 341 ? 5.152 14.735 1.627 1.00 56.47 341 PRO A N 1
ATOM 2760 C CA . PRO A 1 341 ? 6.112 15.618 0.994 1.00 56.47 341 PRO A CA 1
ATOM 2761 C C . PRO A 1 341 ? 7.360 14.846 0.544 1.00 56.47 341 PRO A C 1
ATOM 2763 O O . PRO A 1 341 ? 7.909 14.069 1.327 1.00 56.47 341 PRO A O 1
ATOM 2766 N N . VAL A 1 342 ? 7.851 15.074 -0.680 1.00 55.94 342 VAL A N 1
ATOM 2767 C CA . VAL A 1 342 ? 9.189 14.626 -1.082 1.00 55.94 342 VAL A CA 1
ATOM 2768 C C . VAL A 1 342 ? 10.153 15.198 -0.055 1.00 55.94 342 VAL A C 1
ATOM 2770 O O . VAL A 1 342 ? 10.302 16.417 0.064 1.00 55.94 342 VAL A O 1
ATOM 2773 N N . ASN A 1 343 ? 10.790 14.328 0.724 1.00 45.47 343 ASN A N 1
ATOM 2774 C CA . ASN A 1 343 ? 11.826 14.758 1.643 1.00 45.47 343 ASN A CA 1
ATOM 2775 C C . ASN A 1 343 ? 12.920 15.438 0.813 1.00 45.47 343 ASN A C 1
ATOM 2777 O O . ASN A 1 343 ? 13.681 14.779 0.113 1.00 45.47 343 ASN A O 1
ATOM 2781 N N . GLY A 1 344 ? 12.993 16.769 0.888 1.00 31.78 344 GLY A N 1
ATOM 2782 C CA . GLY A 1 344 ? 14.020 17.598 0.252 1.00 31.78 344 GLY A CA 1
ATOM 2783 C C . GLY A 1 344 ? 15.403 17.432 0.886 1.00 31.78 344 GLY A C 1
ATOM 2784 O O . GLY A 1 344 ? 16.064 18.426 1.172 1.00 31.78 344 GLY A O 1
ATOM 2785 N N . LYS A 1 345 ? 15.813 16.191 1.161 1.00 30.70 345 LYS A N 1
ATOM 2786 C CA . LYS A 1 345 ? 17.154 15.790 1.592 1.00 30.70 345 LYS A CA 1
ATOM 2787 C C . LYS A 1 345 ? 17.479 14.413 1.007 1.00 30.70 345 LYS A C 1
ATOM 2789 O O . LYS A 1 345 ? 17.436 13.403 1.699 1.00 30.70 345 LYS A O 1
ATOM 2794 N N . GLY A 1 346 ? 17.765 14.415 -0.287 1.00 25.95 346 GLY A N 1
ATOM 2795 C CA . GLY A 1 346 ? 18.471 13.364 -1.009 1.00 25.95 346 GLY A CA 1
ATOM 2796 C C . GLY A 1 346 ? 19.301 14.076 -2.065 1.00 25.95 346 GLY A C 1
ATOM 2797 O O . GLY A 1 346 ? 18.744 14.691 -2.970 1.00 25.95 346 GLY A O 1
ATOM 2798 N N . ASP A 1 347 ? 20.601 14.124 -1.822 1.00 24.03 347 ASP A N 1
ATOM 2799 C CA . ASP A 1 347 ? 21.558 15.047 -2.409 1.00 24.03 347 ASP A CA 1
ATOM 2800 C C . ASP A 1 347 ? 21.674 14.961 -3.934 1.00 24.03 347 ASP A C 1
ATOM 2802 O O . ASP A 1 347 ? 21.566 13.899 -4.546 1.00 24.03 347 ASP A O 1
ATOM 2806 N N . ALA A 1 348 ? 21.986 16.112 -4.532 1.00 23.70 348 ALA A N 1
ATOM 2807 C CA . ALA A 1 348 ? 22.868 16.130 -5.682 1.00 23.70 348 ALA A CA 1
ATOM 2808 C C . ALA A 1 348 ? 24.195 15.484 -5.250 1.00 23.70 348 ALA A C 1
ATOM 2810 O O . ALA A 1 348 ? 24.960 16.090 -4.499 1.00 23.70 348 ALA A O 1
ATOM 2811 N N . GLY A 1 349 ? 24.407 14.247 -5.687 1.00 24.56 349 GLY A N 1
ATOM 2812 C CA . GLY A 1 349 ? 25.705 13.586 -5.754 1.00 24.56 349 GLY A CA 1
ATOM 2813 C C . GLY A 1 349 ? 26.013 13.297 -7.206 1.00 24.56 349 GLY A C 1
ATOM 2814 O O . GLY A 1 349 ? 25.180 12.592 -7.820 1.00 24.56 349 GLY A O 1
#